Protein AF-A0A1B4FYB0-F1 (afdb_monomer_lite)

Radius of gyration: 52.88 Å; chains: 1; bounding box: 96×33×149 Å

pLDDT: mean 88.87, std 12.76, range [47.12, 98.81]

Secondary structure (DSSP, 8-state):
-EEEEEEEEEEESSTTEEETTEEE-SS-EEEEGGGS-HHHHHHHHT-TTEEEEEEEEEEEHHHHHTSTTTT-HHHHHHHTTTTT----HHHHHHHHHHHHHHHHHHHHHHHHHHHHHHHHHHHHHHHHHHHHHHHHHHHHHHHHHHHHHHHHHHHHHHHHHHHHHHHHHHHHHHHHHHHHTT--

Structure (mmCIF, N/CA/C/O backbone):
data_AF-A0A1B4FYB0-F1
#
_entry.id   AF-A0A1B4FYB0-F1
#
loop_
_atom_site.group_PDB
_atom_site.id
_atom_site.type_symbol
_atom_site.label_atom_id
_atom_site.label_alt_id
_atom_site.label_comp_id
_atom_site.label_asym_id
_atom_site.label_entity_id
_atom_site.label_seq_id
_atom_site.pdbx_PDB_ins_code
_atom_site.Cartn_x
_atom_site.Cartn_y
_atom_site.Cartn_z
_atom_site.occupancy
_atom_site.B_iso_or_equiv
_atom_site.auth_seq_id
_atom_site.auth_comp_id
_atom_site.auth_asym_id
_atom_site.auth_atom_id
_atom_site.pdbx_PDB_model_num
ATOM 1 N N . MET A 1 1 ? 33.824 -7.866 -46.604 1.00 65.12 1 MET A N 1
ATOM 2 C CA . MET A 1 1 ? 33.774 -7.681 -45.136 1.00 65.12 1 MET A CA 1
ATOM 3 C C . MET A 1 1 ? 32.776 -6.564 -44.863 1.00 65.12 1 MET A C 1
ATOM 5 O O . MET A 1 1 ? 32.872 -5.549 -45.538 1.00 65.12 1 MET A O 1
ATOM 9 N N . SER A 1 2 ? 31.799 -6.745 -43.970 1.00 76.62 2 SER A N 1
ATOM 10 C CA . SER A 1 2 ? 30.883 -5.663 -43.572 1.00 76.62 2 SER A CA 1
ATOM 11 C C . SER A 1 2 ? 31.496 -4.858 -42.429 1.00 76.62 2 SER A C 1
ATOM 13 O O . SER A 1 2 ? 31.899 -5.454 -41.428 1.00 76.62 2 SER A O 1
ATOM 15 N N . LYS A 1 3 ? 31.549 -3.533 -42.550 1.00 82.00 3 LYS A N 1
ATOM 16 C CA . LYS A 1 3 ? 32.050 -2.632 -41.503 1.00 82.00 3 LYS A CA 1
ATOM 17 C C . LYS A 1 3 ? 30.904 -1.829 -40.896 1.00 82.00 3 LYS A C 1
ATOM 19 O O . LYS A 1 3 ? 29.819 -1.744 -41.471 1.00 82.00 3 LYS A O 1
ATOM 24 N N . LYS A 1 4 ? 31.124 -1.288 -39.696 1.00 86.44 4 LYS A N 1
ATOM 25 C CA . LYS A 1 4 ? 30.203 -0.324 -39.088 1.00 86.44 4 LYS A CA 1
ATOM 26 C C . LYS A 1 4 ? 30.361 1.007 -39.818 1.00 86.44 4 LYS A C 1
ATOM 28 O O . LYS A 1 4 ? 31.463 1.538 -39.901 1.00 86.44 4 LYS A O 1
ATOM 33 N N . HIS A 1 5 ? 29.260 1.536 -40.325 1.00 87.31 5 HIS A N 1
ATOM 34 C CA . HIS A 1 5 ? 29.196 2.848 -40.950 1.00 87.31 5 HIS A CA 1
ATOM 35 C C . HIS A 1 5 ? 28.278 3.762 -40.142 1.00 87.31 5 HIS A C 1
ATOM 37 O O . HIS A 1 5 ? 27.213 3.313 -39.702 1.00 87.31 5 HIS A O 1
ATOM 43 N N . PRO A 1 6 ? 28.660 5.036 -39.949 1.00 90.44 6 PRO A N 1
ATOM 44 C CA . PRO A 1 6 ? 27.857 5.984 -39.202 1.00 90.44 6 PRO A CA 1
ATOM 45 C C . PRO A 1 6 ? 26.530 6.235 -39.919 1.00 90.44 6 PRO A C 1
ATOM 47 O O . PRO A 1 6 ? 26.447 6.358 -41.146 1.00 90.44 6 PRO A O 1
ATOM 50 N N . ALA A 1 7 ? 25.475 6.319 -39.130 1.00 91.69 7 ALA A N 1
ATOM 51 C CA . ALA A 1 7 ? 24.125 6.594 -39.570 1.00 91.69 7 ALA A CA 1
ATOM 52 C C . ALA A 1 7 ? 23.428 7.467 -38.530 1.00 91.69 7 ALA A C 1
ATOM 54 O O . ALA A 1 7 ? 23.858 7.567 -37.386 1.00 91.69 7 ALA A O 1
ATOM 55 N N . ILE A 1 8 ? 22.320 8.077 -38.923 1.00 92.56 8 ILE A N 1
ATOM 56 C CA . ILE A 1 8 ? 21.443 8.790 -38.000 1.00 92.56 8 ILE A CA 1
ATOM 57 C C . ILE A 1 8 ? 20.072 8.135 -38.001 1.00 92.56 8 ILE A C 1
ATOM 59 O O . ILE A 1 8 ? 19.551 7.736 -39.047 1.00 92.56 8 ILE A O 1
ATOM 63 N N . LYS A 1 9 ? 19.473 8.019 -36.820 1.00 93.00 9 LYS A N 1
ATOM 64 C CA . LYS A 1 9 ? 18.086 7.605 -36.641 1.00 93.00 9 LY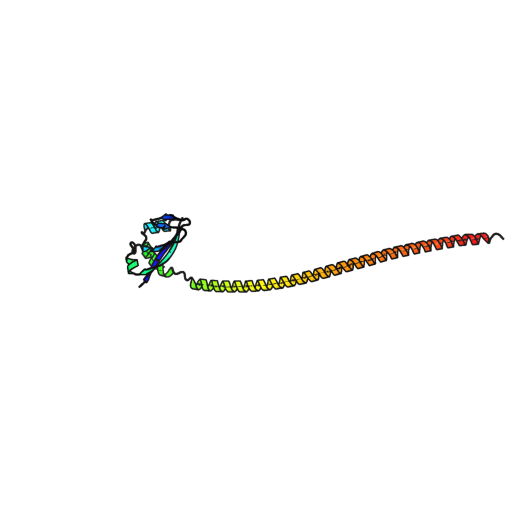S A CA 1
ATOM 65 C C . LYS A 1 9 ? 17.266 8.844 -36.323 1.00 93.00 9 LYS A C 1
ATOM 67 O O . LYS A 1 9 ? 17.494 9.497 -35.310 1.00 93.00 9 LYS A O 1
ATOM 72 N N . VAL A 1 10 ? 16.339 9.176 -37.214 1.00 94.25 10 VAL A N 1
ATOM 73 C CA . VAL A 1 10 ? 15.599 10.440 -37.175 1.00 94.25 10 VAL A CA 1
ATOM 74 C C . VAL A 1 10 ? 14.109 10.167 -37.047 1.00 94.25 10 VAL A C 1
ATOM 76 O O . VAL A 1 10 ? 13.554 9.392 -37.829 1.00 94.25 10 VAL A O 1
ATOM 79 N N . ALA A 1 11 ? 13.457 10.820 -36.089 1.00 94.31 11 ALA A N 1
ATOM 80 C CA . ALA A 1 11 ? 12.008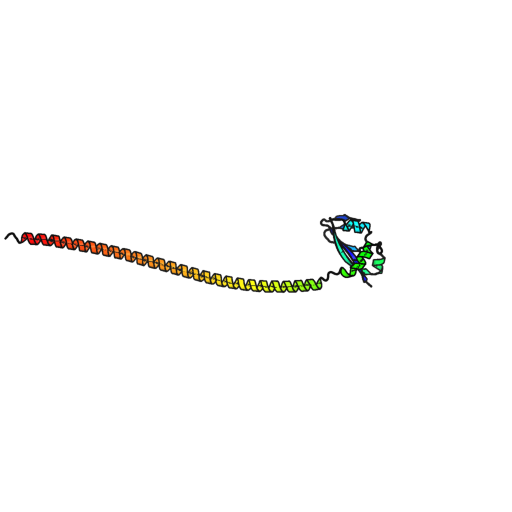 10.785 -35.906 1.00 94.31 11 ALA A CA 1
ATOM 81 C C . ALA A 1 11 ? 11.441 12.200 -35.738 1.00 94.31 11 ALA A C 1
ATOM 83 O O . ALA A 1 11 ? 12.133 13.102 -35.265 1.00 94.31 11 ALA A O 1
ATOM 84 N N . SER A 1 12 ? 10.174 12.389 -36.096 1.00 95.25 12 SER A N 1
ATOM 85 C CA . SER A 1 12 ? 9.423 13.624 -35.865 1.00 95.25 12 SER A CA 1
ATOM 86 C C . SER A 1 12 ? 8.244 13.376 -34.931 1.00 95.25 12 SER A C 1
ATOM 88 O O . SER A 1 12 ? 7.648 12.303 -34.912 1.00 95.25 12 SER A O 1
ATOM 90 N N . ALA A 1 13 ? 7.844 14.406 -34.182 1.00 91.06 13 ALA A N 1
ATOM 91 C CA . ALA A 1 13 ? 6.679 14.319 -33.294 1.00 91.06 13 ALA A CA 1
ATOM 92 C C . ALA A 1 13 ? 5.339 14.182 -34.048 1.00 91.06 13 ALA A C 1
ATOM 94 O O . ALA A 1 13 ? 4.333 13.778 -33.468 1.00 91.06 13 ALA A O 1
ATOM 95 N N . LYS A 1 14 ? 5.304 14.562 -35.331 1.00 90.94 14 LYS A N 1
ATOM 96 C CA . LYS A 1 14 ? 4.122 14.501 -36.200 1.00 90.94 14 LYS A CA 1
ATOM 97 C C . LYS A 1 14 ? 4.445 13.727 -37.468 1.00 90.94 14 LYS A C 1
ATOM 99 O O . LYS A 1 14 ? 5.563 13.820 -37.972 1.00 90.94 14 LYS A O 1
ATOM 104 N N . GLU A 1 15 ? 3.450 13.027 -38.000 1.00 92.56 15 GLU A N 1
ATOM 105 C CA . GLU A 1 15 ? 3.567 12.343 -39.285 1.00 92.56 15 GLU A CA 1
ATOM 106 C C . GLU A 1 15 ? 3.732 13.315 -40.457 1.00 92.56 15 GLU A C 1
ATOM 108 O O . GLU A 1 15 ? 3.170 14.413 -40.469 1.00 92.56 15 GLU A O 1
ATOM 113 N N . GLY A 1 16 ? 4.495 12.887 -41.463 1.00 90.50 16 GLY A N 1
ATOM 114 C CA . GLY A 1 16 ? 4.651 13.613 -42.723 1.00 90.50 16 GLY A CA 1
ATOM 115 C C . GLY A 1 16 ? 5.546 14.857 -42.668 1.00 90.50 16 GLY A C 1
ATOM 116 O O . GLY A 1 16 ? 5.491 15.669 -43.595 1.00 90.50 16 GLY A O 1
ATOM 117 N N . PHE A 1 17 ? 6.368 15.029 -41.628 1.00 92.69 17 PHE A N 1
ATOM 118 C CA . PHE A 1 17 ? 7.283 16.168 -41.512 1.00 92.69 17 PHE A CA 1
ATOM 119 C C . PHE A 1 17 ? 8.374 16.099 -42.587 1.00 92.69 17 PHE A C 1
ATOM 121 O O . PHE A 1 17 ? 9.000 15.058 -42.764 1.00 92.69 17 PHE A O 1
ATOM 128 N N . ARG A 1 18 ? 8.624 17.191 -43.319 1.00 93.31 18 ARG A N 1
ATOM 129 C CA . ARG A 1 18 ? 9.563 17.189 -44.454 1.00 93.31 18 ARG A CA 1
ATOM 130 C C . ARG A 1 18 ? 10.778 18.060 -44.189 1.00 93.31 18 ARG A C 1
ATOM 132 O O . ARG A 1 18 ? 10.632 19.251 -43.928 1.00 93.31 18 ARG A O 1
ATOM 139 N N . ARG A 1 19 ? 11.974 17.494 -44.344 1.00 92.69 19 ARG A N 1
ATOM 140 C CA . ARG A 1 19 ? 13.240 18.230 -44.229 1.00 92.69 19 ARG A CA 1
ATOM 141 C C . ARG A 1 19 ? 14.296 17.622 -45.142 1.00 92.69 19 ARG A C 1
ATOM 143 O O . ARG A 1 19 ? 14.406 16.404 -45.221 1.00 92.69 19 ARG A O 1
ATOM 150 N N . ALA A 1 20 ? 15.040 18.478 -45.845 1.00 89.19 20 ALA A N 1
ATOM 151 C CA . ALA A 1 20 ? 16.133 18.078 -46.736 1.00 89.19 20 ALA A CA 1
ATOM 152 C C . ALA A 1 20 ? 15.765 16.960 -47.742 1.00 89.19 20 ALA A C 1
ATOM 154 O O . ALA A 1 20 ? 16.536 16.039 -47.974 1.00 89.19 20 ALA A O 1
ATOM 155 N N . GLY A 1 21 ? 14.550 17.007 -48.304 1.00 89.38 21 GLY A N 1
ATOM 156 C CA . GLY A 1 21 ? 14.063 15.997 -49.256 1.00 89.38 21 GLY A CA 1
ATOM 157 C C . GLY A 1 21 ? 13.563 14.689 -48.627 1.00 89.38 21 GLY A C 1
ATOM 158 O O . GLY A 1 21 ? 13.016 13.846 -49.336 1.00 89.38 21 GLY A O 1
ATOM 159 N N . HIS A 1 22 ? 13.666 14.530 -47.306 1.00 90.62 22 HIS A N 1
ATOM 160 C CA . HIS A 1 22 ? 13.160 13.372 -46.576 1.00 90.62 22 HIS A CA 1
ATOM 161 C C . HIS A 1 22 ? 11.829 13.672 -45.887 1.00 90.62 22 HIS A C 1
ATOM 163 O O . HIS A 1 22 ? 11.560 14.801 -45.476 1.00 90.62 22 HIS A O 1
ATOM 169 N N . VAL A 1 23 ? 10.995 12.637 -45.768 1.00 93.56 23 VAL A N 1
ATOM 170 C CA . VAL A 1 23 ? 9.765 12.652 -44.971 1.00 93.56 23 VAL A CA 1
ATOM 171 C C . VAL A 1 23 ? 10.009 11.816 -43.719 1.00 93.56 23 VAL A C 1
ATOM 173 O O . VAL A 1 23 ? 10.417 10.657 -43.826 1.00 93.56 23 VAL A O 1
ATOM 176 N N . PHE A 1 24 ? 9.770 12.420 -42.563 1.00 94.56 24 PHE A N 1
ATOM 177 C CA . PHE A 1 24 ? 9.890 11.831 -41.240 1.00 94.56 24 PHE A CA 1
ATOM 178 C C . PHE A 1 24 ? 8.505 11.680 -40.613 1.00 94.56 24 PHE A C 1
ATOM 180 O O . PHE A 1 24 ? 7.583 12.456 -40.890 1.00 94.56 24 PHE A O 1
ATOM 187 N N . GLY A 1 25 ? 8.379 10.643 -39.797 1.00 92.75 25 GLY A N 1
ATOM 188 C CA . GLY A 1 25 ? 7.182 10.336 -39.035 1.00 92.75 25 GLY A CA 1
ATOM 189 C C . GLY A 1 25 ? 7.529 9.975 -37.602 1.00 92.75 25 GLY A C 1
ATOM 190 O O . GLY A 1 25 ? 8.671 10.137 -37.160 1.00 92.75 25 GLY A O 1
ATOM 191 N N . ILE A 1 26 ? 6.538 9.440 -36.896 1.00 92.44 26 ILE A N 1
ATOM 192 C CA . ILE A 1 26 ? 6.702 8.960 -35.521 1.00 92.44 26 ILE A CA 1
ATOM 193 C C . ILE A 1 26 ? 7.633 7.744 -35.513 1.00 92.44 26 ILE A C 1
ATOM 195 O O . ILE A 1 26 ? 8.456 7.584 -34.612 1.00 92.44 26 ILE A O 1
ATOM 199 N N . VAL A 1 27 ? 7.529 6.898 -36.544 1.00 92.06 27 VAL A N 1
ATOM 200 C CA . VAL A 1 27 ? 8.427 5.758 -36.736 1.00 92.06 27 VAL A CA 1
ATOM 201 C C . VAL A 1 27 ? 9.809 6.274 -37.153 1.00 92.06 27 VAL A C 1
ATOM 203 O O . VAL A 1 27 ? 9.933 6.879 -38.223 1.00 92.06 27 VAL A O 1
ATOM 206 N N . PRO A 1 28 ? 10.864 6.027 -36.355 1.00 92.19 28 PRO A N 1
ATOM 207 C CA . PRO A 1 28 ? 12.184 6.543 -36.667 1.00 92.19 28 PRO A CA 1
ATOM 208 C C . PRO A 1 28 ? 12.753 5.895 -37.926 1.00 92.19 28 PRO A C 1
ATOM 210 O O . PRO A 1 28 ? 12.731 4.671 -38.076 1.00 92.19 28 PRO A O 1
ATOM 213 N N . LYS A 1 29 ? 13.339 6.712 -38.795 1.00 93.19 29 LYS A N 1
ATOM 214 C CA . LYS A 1 29 ? 14.007 6.261 -40.012 1.00 93.19 29 LYS A CA 1
ATOM 215 C C . LYS A 1 29 ? 15.516 6.315 -39.830 1.00 93.19 29 LYS A C 1
ATOM 217 O O . LYS A 1 29 ? 16.058 7.357 -39.468 1.00 93.19 29 LYS A O 1
ATOM 222 N N . THR A 1 30 ? 16.187 5.207 -40.119 1.00 94.00 30 THR A N 1
ATOM 223 C CA . THR A 1 30 ? 17.651 5.149 -40.144 1.00 94.00 30 THR A CA 1
ATOM 224 C C . THR A 1 30 ? 18.154 5.560 -41.523 1.00 94.00 30 THR A C 1
ATOM 226 O O . THR A 1 30 ? 17.683 5.040 -42.536 1.00 94.00 30 THR A O 1
ATOM 229 N N . ILE A 1 31 ? 19.094 6.499 -41.568 1.00 93.00 31 ILE A N 1
ATOM 230 C CA . ILE A 1 31 ? 19.705 7.003 -42.798 1.00 93.00 31 ILE A CA 1
ATOM 231 C C . ILE A 1 31 ? 21.222 6.910 -42.646 1.00 93.00 31 ILE A C 1
ATOM 233 O O . ILE A 1 31 ? 21.777 7.414 -41.672 1.00 93.00 31 ILE A O 1
ATOM 237 N N . ALA A 1 32 ? 21.887 6.269 -43.609 1.00 92.88 32 ALA A N 1
ATOM 238 C CA . ALA A 1 32 ? 23.344 6.242 -43.672 1.00 92.88 32 ALA A CA 1
ATOM 239 C C . ALA A 1 32 ? 23.877 7.672 -43.799 1.00 92.88 32 ALA A C 1
ATOM 241 O O . ALA A 1 32 ? 23.413 8.430 -44.652 1.00 92.88 32 ALA A O 1
ATOM 242 N N . LEU A 1 33 ? 24.864 8.043 -42.989 1.00 91.56 33 LEU A N 1
ATOM 243 C CA . LEU A 1 33 ? 25.349 9.420 -42.963 1.00 91.56 33 LEU A CA 1
ATOM 244 C C . LEU A 1 33 ? 25.989 9.826 -44.302 1.00 91.56 33 LEU A C 1
ATOM 246 O O . LEU A 1 33 ? 25.795 10.943 -44.776 1.00 91.56 33 LEU A O 1
ATOM 250 N N . ALA A 1 34 ? 26.648 8.868 -44.959 1.00 91.56 34 ALA A N 1
ATOM 251 C CA . ALA A 1 34 ? 27.211 8.995 -46.304 1.00 91.56 34 ALA A CA 1
ATOM 252 C C . ALA A 1 34 ? 26.164 9.116 -47.429 1.00 91.56 34 ALA A C 1
ATOM 254 O O . ALA A 1 34 ? 26.506 9.502 -48.546 1.00 91.56 34 ALA A O 1
ATOM 255 N N . ALA A 1 35 ? 24.889 8.819 -47.155 1.00 91.69 35 ALA A N 1
ATOM 256 C CA . ALA A 1 35 ? 23.797 9.065 -48.096 1.00 91.69 35 ALA A CA 1
ATOM 257 C C . ALA A 1 35 ? 23.287 10.517 -48.046 1.00 91.69 35 ALA A C 1
ATOM 259 O O . ALA A 1 35 ? 22.518 10.920 -48.917 1.00 91.69 35 ALA A O 1
ATOM 260 N N . LEU A 1 36 ? 23.683 11.298 -47.034 1.00 92.31 36 LEU A N 1
ATOM 261 C CA . LEU A 1 36 ? 23.227 12.670 -46.831 1.00 92.31 36 LEU A CA 1
ATOM 262 C C . LEU A 1 36 ? 24.279 13.674 -47.296 1.00 92.31 36 LEU A C 1
ATOM 264 O O . LEU A 1 36 ? 25.443 13.604 -46.903 1.00 92.31 36 LEU A O 1
ATOM 268 N N . HIS A 1 37 ? 23.840 14.653 -48.086 1.00 92.81 37 HIS A N 1
ATOM 269 C CA . HIS A 1 37 ? 24.643 15.836 -48.391 1.00 92.81 37 HIS A CA 1
ATOM 270 C C . HIS A 1 37 ? 24.973 16.593 -47.087 1.00 92.81 37 HIS A C 1
ATOM 272 O O . HIS A 1 37 ? 24.110 16.635 -46.203 1.00 92.81 37 HIS A O 1
ATOM 278 N N . PRO A 1 38 ? 26.146 17.242 -46.953 1.00 91.06 38 PRO A N 1
ATOM 279 C CA . PRO A 1 38 ? 26.496 18.021 -45.759 1.00 91.06 38 PRO A CA 1
ATOM 280 C C . PRO A 1 38 ? 25.404 19.016 -45.334 1.00 91.06 38 PRO A C 1
ATOM 282 O O . PRO A 1 38 ? 24.992 19.036 -44.175 1.00 91.06 38 PRO A O 1
ATOM 285 N N . ASP A 1 39 ? 24.843 19.760 -46.292 1.00 91.75 39 ASP A N 1
ATOM 286 C CA . ASP A 1 39 ? 23.741 20.700 -46.034 1.00 91.75 39 ASP A CA 1
ATOM 287 C C . ASP A 1 39 ? 22.458 20.003 -45.560 1.00 91.75 39 ASP A C 1
ATOM 289 O O . ASP A 1 39 ? 21.733 20.530 -44.717 1.00 91.75 39 ASP A O 1
ATOM 293 N N . ALA A 1 40 ? 22.169 18.807 -46.084 1.00 92.44 40 ALA A N 1
ATOM 294 C CA . ALA A 1 40 ? 21.009 18.020 -45.679 1.00 92.44 40 ALA A CA 1
ATOM 295 C C . ALA A 1 40 ? 21.170 17.512 -44.243 1.00 92.44 40 ALA A C 1
ATOM 297 O O . ALA A 1 40 ? 20.241 17.625 -43.442 1.00 92.44 40 ALA A O 1
ATOM 298 N N . HIS A 1 41 ? 22.361 17.014 -43.907 1.00 92.62 41 HIS A N 1
ATOM 299 C CA . HIS A 1 41 ? 22.710 16.602 -42.555 1.00 92.62 41 HIS A CA 1
ATOM 300 C C . HIS A 1 41 ? 22.591 17.773 -41.569 1.00 92.62 41 HIS A C 1
ATOM 302 O O . HIS A 1 41 ? 21.861 17.671 -40.583 1.00 92.62 41 HIS A O 1
ATOM 308 N N . ALA A 1 42 ? 23.199 18.922 -41.880 1.00 93.12 42 ALA A N 1
ATOM 309 C CA . ALA A 1 42 ? 23.103 20.124 -41.054 1.00 93.12 42 ALA A CA 1
ATOM 310 C C . ALA A 1 42 ? 21.649 20.599 -40.885 1.00 93.12 42 ALA A C 1
ATOM 312 O O . ALA A 1 42 ? 21.227 20.945 -39.781 1.00 93.12 42 ALA A O 1
ATOM 313 N N . ALA A 1 43 ? 20.852 20.569 -41.957 1.00 93.62 43 ALA A N 1
ATOM 314 C CA . ALA A 1 43 ? 19.451 20.969 -41.916 1.00 93.62 43 ALA A CA 1
ATOM 315 C C . ALA A 1 43 ? 18.573 20.032 -41.075 1.00 93.62 43 ALA A C 1
ATOM 317 O O . ALA A 1 43 ? 17.565 20.505 -40.549 1.00 93.62 43 ALA A O 1
ATOM 318 N N . ILE A 1 44 ? 18.917 18.743 -40.983 1.00 93.94 44 ILE A N 1
ATOM 319 C CA . ILE A 1 44 ? 18.222 17.745 -40.159 1.00 93.94 44 ILE A CA 1
ATOM 320 C C . ILE A 1 44 ? 18.627 17.892 -38.688 1.00 93.94 44 ILE A C 1
ATOM 322 O O . ILE A 1 44 ? 17.753 17.981 -37.833 1.00 93.94 44 ILE A O 1
ATOM 326 N N . VAL A 1 45 ? 19.928 17.979 -38.396 1.00 92.81 45 VAL A N 1
ATOM 327 C CA . VAL A 1 45 ? 20.452 18.074 -37.021 1.00 92.81 45 VAL A CA 1
ATOM 328 C C . VAL A 1 45 ? 20.072 19.395 -36.348 1.00 92.81 45 VAL A C 1
ATOM 330 O O . VAL A 1 45 ? 19.775 19.421 -35.157 1.00 92.81 45 VAL A O 1
ATOM 333 N N . ALA A 1 46 ? 20.035 20.500 -37.096 1.00 93.88 46 ALA A N 1
ATOM 334 C CA . ALA A 1 46 ? 19.655 21.804 -36.552 1.00 93.88 46 ALA A CA 1
ATOM 335 C C . ALA A 1 46 ? 18.135 21.973 -36.337 1.00 93.88 46 ALA A C 1
ATOM 337 O O . ALA A 1 46 ? 17.712 22.959 -35.724 1.00 93.88 46 ALA A O 1
ATOM 338 N N . ASP A 1 47 ? 17.297 21.070 -36.861 1.00 93.44 47 ASP A N 1
ATOM 339 C CA . ASP A 1 47 ? 15.842 21.198 -36.769 1.00 93.44 47 ASP A CA 1
ATOM 340 C C . ASP A 1 47 ? 15.317 20.675 -35.428 1.00 93.44 47 ASP A C 1
ATOM 342 O O . ASP A 1 47 ? 15.279 19.476 -35.169 1.00 93.44 47 ASP A O 1
ATOM 346 N N . LYS A 1 48 ? 14.829 21.592 -34.587 1.00 93.38 48 LYS A N 1
ATOM 347 C CA . LYS A 1 48 ? 14.271 21.281 -33.259 1.00 93.38 48 LYS A CA 1
ATOM 348 C C . LYS A 1 48 ? 12.998 20.429 -33.302 1.00 93.38 48 LYS A C 1
ATOM 350 O O . LYS A 1 48 ? 12.554 19.953 -32.262 1.00 93.38 48 LYS A O 1
ATOM 355 N N . SER A 1 49 ? 12.382 20.277 -34.472 1.00 92.38 49 SER A N 1
ATOM 356 C CA . SER A 1 49 ? 11.187 19.447 -34.663 1.00 92.38 49 SER A CA 1
ATOM 357 C C . SER A 1 49 ? 11.528 17.964 -34.845 1.00 92.38 49 SER A C 1
ATOM 359 O O . SER A 1 49 ? 10.617 17.130 -34.874 1.00 92.38 49 SER A O 1
ATOM 361 N N . LEU A 1 50 ? 12.817 17.644 -34.999 1.00 93.62 50 LEU A N 1
ATOM 362 C CA . LEU A 1 50 ? 13.338 16.299 -35.189 1.00 93.62 50 LEU A CA 1
ATOM 363 C C . LEU A 1 50 ? 14.115 15.845 -33.954 1.00 93.62 50 LEU A C 1
ATOM 365 O O . LEU A 1 50 ? 14.856 16.607 -33.340 1.00 93.62 50 LEU A O 1
ATOM 369 N N . VAL A 1 51 ? 13.962 14.568 -33.620 1.00 93.44 51 VAL A N 1
ATOM 370 C CA . VAL A 1 51 ? 14.848 13.865 -32.693 1.00 93.44 51 VAL A CA 1
ATOM 371 C C . VAL A 1 51 ? 15.829 13.073 -33.542 1.00 93.44 51 VAL A C 1
ATOM 373 O O . VAL A 1 51 ? 15.418 12.190 -34.298 1.00 93.44 51 VAL A O 1
ATOM 376 N N . VAL A 1 52 ? 17.109 13.414 -33.432 1.00 92.19 52 VAL A N 1
ATOM 377 C CA . VAL A 1 52 ? 18.206 12.778 -34.164 1.00 92.19 52 VAL A CA 1
ATOM 378 C C . VAL A 1 52 ? 19.084 12.043 -33.162 1.00 92.19 52 VAL A C 1
ATOM 380 O O . VAL A 1 52 ? 19.516 12.627 -32.172 1.00 92.19 52 VAL A O 1
ATOM 383 N N . VAL A 1 53 ? 19.317 10.758 -33.412 1.00 90.38 53 VAL A N 1
ATOM 384 C CA . VAL A 1 53 ? 20.206 9.915 -32.609 1.00 90.38 53 VAL A CA 1
ATOM 385 C C . VAL A 1 53 ? 21.273 9.340 -33.525 1.00 90.38 53 VAL A C 1
ATOM 387 O O . VAL A 1 53 ? 20.944 8.683 -34.517 1.00 90.38 53 VAL A O 1
ATOM 390 N N . ASP A 1 54 ? 22.536 9.568 -33.185 1.00 88.88 54 ASP A N 1
ATOM 391 C CA . ASP A 1 54 ? 23.661 8.962 -33.890 1.00 88.88 54 ASP A CA 1
ATOM 392 C C . ASP A 1 54 ? 23.654 7.446 -33.665 1.00 88.88 54 ASP A C 1
ATOM 394 O O . ASP A 1 54 ? 23.402 6.945 -32.568 1.00 88.88 54 ASP A O 1
ATOM 398 N N . THR A 1 55 ? 23.871 6.687 -34.730 1.00 88.38 55 THR A N 1
ATOM 399 C CA . THR A 1 55 ? 23.827 5.226 -34.725 1.00 88.38 55 THR A CA 1
ATOM 400 C C . THR A 1 55 ? 24.816 4.664 -35.747 1.00 88.38 55 THR A C 1
ATOM 402 O O . THR A 1 55 ? 25.515 5.404 -36.439 1.00 88.38 55 THR A O 1
ATOM 405 N N . ALA A 1 56 ? 24.902 3.343 -35.848 1.00 88.56 56 ALA A N 1
ATOM 406 C CA . ALA A 1 56 ? 25.738 2.664 -36.823 1.00 88.56 56 ALA A CA 1
ATOM 407 C C . ALA A 1 56 ? 24.932 1.584 -37.546 1.00 88.56 56 ALA A C 1
ATOM 409 O O . ALA A 1 56 ? 24.089 0.908 -36.955 1.00 88.56 56 ALA A O 1
ATOM 410 N N . ILE A 1 57 ? 25.204 1.417 -38.835 1.00 88.19 57 ILE A N 1
ATOM 411 C CA . ILE A 1 57 ? 24.668 0.336 -39.664 1.00 88.19 57 ILE A CA 1
ATOM 412 C C . ILE A 1 57 ? 25.815 -0.483 -40.241 1.00 88.19 57 ILE A C 1
ATOM 414 O O . ILE A 1 57 ? 26.925 0.016 -40.409 1.00 88.19 57 ILE A O 1
ATOM 418 N N . HIS A 1 58 ? 25.548 -1.741 -40.566 1.00 88.06 58 HIS A N 1
ATOM 419 C CA . HIS A 1 58 ? 26.517 -2.578 -41.257 1.00 88.06 58 HIS A CA 1
ATOM 420 C C . HIS A 1 58 ? 26.346 -2.409 -42.765 1.00 88.06 58 HIS A C 1
ATOM 422 O O . HIS A 1 58 ? 25.295 -2.753 -43.299 1.00 88.06 58 HIS A O 1
ATOM 428 N N . LEU A 1 59 ? 27.372 -1.885 -43.434 1.00 85.88 59 LEU A N 1
ATOM 429 C CA . LEU A 1 59 ? 27.461 -1.861 -44.896 1.00 85.88 59 LEU A CA 1
ATOM 430 C C . LEU A 1 59 ? 28.717 -2.614 -45.328 1.00 85.88 59 LEU A C 1
ATOM 432 O O . LEU A 1 59 ? 29.708 -2.677 -44.592 1.00 85.88 59 LEU A O 1
ATOM 436 N N . SER A 1 60 ? 28.674 -3.227 -46.506 1.00 88.31 60 SER A N 1
ATOM 437 C CA . SER A 1 60 ? 29.891 -3.704 -47.161 1.00 88.31 60 SER A CA 1
ATOM 438 C C . SER A 1 60 ? 30.732 -2.527 -47.665 1.00 88.31 60 SER A C 1
ATOM 440 O O . SER A 1 60 ? 30.211 -1.443 -47.921 1.00 88.31 60 SER A O 1
ATOM 442 N N . ASP A 1 61 ? 32.038 -2.749 -47.834 1.00 82.38 61 ASP A N 1
ATOM 443 C CA . ASP A 1 61 ? 32.949 -1.726 -48.371 1.00 82.38 61 ASP A CA 1
ATOM 444 C C . ASP A 1 61 ? 32.489 -1.211 -49.755 1.00 82.38 61 ASP A C 1
ATOM 446 O O . ASP A 1 61 ? 32.615 -0.024 -50.048 1.00 82.38 61 ASP A O 1
ATOM 450 N N . GLU A 1 62 ? 31.901 -2.084 -50.579 1.00 85.00 62 GLU A N 1
ATOM 451 C CA . GLU A 1 62 ? 31.358 -1.739 -51.900 1.00 85.00 62 GLU A CA 1
ATOM 452 C C . GLU A 1 62 ? 30.104 -0.858 -51.795 1.00 85.00 62 GLU A C 1
ATOM 454 O O . GLU A 1 62 ? 29.991 0.149 -52.491 1.00 85.00 62 GLU A O 1
ATOM 459 N N . GLU A 1 63 ? 29.180 -1.190 -50.888 1.00 85.94 63 GLU A N 1
ATOM 460 C CA . GLU A 1 63 ? 27.966 -0.398 -50.650 1.00 85.94 63 GLU A CA 1
ATOM 461 C C . GLU A 1 63 ? 28.282 0.962 -50.027 1.00 85.94 63 GLU A C 1
ATOM 463 O O . GLU A 1 63 ? 27.642 1.954 -50.364 1.00 85.94 63 GLU A O 1
ATOM 468 N N . ALA A 1 64 ? 29.275 1.025 -49.139 1.00 83.31 64 ALA A N 1
ATOM 469 C CA . ALA A 1 64 ? 29.704 2.270 -48.523 1.00 83.31 64 ALA A CA 1
ATOM 470 C C . ALA A 1 64 ? 30.381 3.209 -49.529 1.00 83.31 64 ALA A C 1
ATOM 472 O O . ALA A 1 64 ? 30.076 4.400 -49.542 1.00 83.31 64 ALA A O 1
ATOM 473 N N . ALA A 1 65 ? 31.247 2.676 -50.396 1.00 84.69 65 ALA A N 1
ATOM 474 C CA . ALA A 1 65 ? 31.897 3.446 -51.458 1.00 84.69 65 ALA A CA 1
ATOM 475 C C . ALA A 1 65 ? 30.908 3.906 -52.544 1.00 84.69 65 ALA A C 1
ATOM 477 O O . ALA A 1 65 ? 31.111 4.942 -53.174 1.00 84.69 65 ALA A O 1
ATOM 478 N N . ALA A 1 66 ? 29.811 3.168 -52.747 1.00 89.88 66 ALA A N 1
ATOM 479 C CA . ALA A 1 66 ? 28.745 3.549 -53.670 1.00 89.88 66 ALA A CA 1
ATOM 480 C C . ALA A 1 66 ? 27.884 4.726 -53.168 1.00 89.88 66 ALA A C 1
ATOM 482 O O . ALA A 1 66 ? 27.083 5.266 -53.937 1.00 89.88 66 ALA A O 1
ATOM 483 N N . LEU A 1 67 ? 28.015 5.134 -51.898 1.00 88.94 67 LEU A N 1
ATOM 484 C CA . LEU A 1 67 ? 27.242 6.248 -51.360 1.00 88.94 67 LEU A CA 1
ATOM 485 C C . LEU A 1 67 ? 27.791 7.606 -51.837 1.00 88.94 67 LEU A C 1
ATOM 487 O O . LEU A 1 67 ? 29.009 7.803 -51.881 1.00 88.94 67 LEU A O 1
ATOM 491 N N . PRO A 1 68 ? 26.912 8.583 -52.147 1.00 88.44 68 PRO A N 1
ATOM 492 C CA . PRO A 1 68 ? 27.309 9.805 -52.854 1.00 88.44 68 PRO A CA 1
ATOM 493 C C . PRO A 1 68 ? 28.268 10.718 -52.083 1.00 88.44 68 PRO A C 1
ATOM 495 O O . PRO A 1 68 ? 28.977 11.513 -52.693 1.00 88.44 68 PRO A O 1
ATOM 498 N N . HIS A 1 69 ? 28.266 10.641 -50.751 1.00 89.81 69 HIS A N 1
ATOM 499 C CA . HIS A 1 69 ? 28.996 11.559 -49.877 1.00 89.81 69 HIS A CA 1
ATOM 500 C C . HIS A 1 69 ? 29.877 10.820 -48.866 1.00 89.81 69 HIS A C 1
ATOM 502 O O . HIS A 1 69 ? 30.055 11.292 -47.747 1.00 89.81 69 HIS A O 1
ATOM 508 N N . HIS A 1 70 ? 30.418 9.656 -49.235 1.00 86.31 70 HIS A N 1
ATOM 509 C CA . HIS A 1 70 ? 31.252 8.848 -48.338 1.00 86.31 70 HIS A CA 1
ATOM 510 C C . HIS A 1 70 ? 32.516 9.572 -47.840 1.00 86.31 70 HIS A C 1
ATOM 512 O O . HIS A 1 70 ? 32.932 9.327 -46.711 1.00 86.31 70 HIS A O 1
ATOM 518 N N . ASP A 1 71 ? 33.048 10.515 -48.623 1.00 87.56 71 ASP A N 1
ATOM 519 C CA . ASP A 1 71 ? 34.228 11.323 -48.279 1.00 87.56 71 ASP A CA 1
ATOM 520 C C . ASP A 1 71 ? 33.899 12.668 -47.603 1.00 87.56 71 ASP A C 1
ATOM 522 O O . ASP A 1 71 ? 34.772 13.517 -47.441 1.00 87.56 71 ASP A O 1
ATOM 526 N N . ALA A 1 72 ? 32.640 12.923 -47.240 1.00 89.19 72 ALA A N 1
ATOM 527 C CA . ALA A 1 72 ? 32.272 14.199 -46.636 1.00 89.19 72 ALA A CA 1
ATOM 528 C C . ALA A 1 72 ? 32.768 14.330 -45.182 1.00 89.19 72 ALA A C 1
ATOM 530 O O . ALA A 1 72 ? 32.772 13.360 -44.422 1.00 89.19 72 ALA A O 1
ATOM 531 N N . ASP A 1 73 ? 33.105 15.554 -44.761 1.00 87.88 73 ASP A N 1
ATOM 532 C CA . ASP A 1 73 ? 33.688 15.840 -43.438 1.00 87.88 73 ASP A CA 1
ATOM 533 C C . ASP A 1 73 ? 32.851 15.296 -42.269 1.00 87.88 73 ASP A C 1
ATOM 535 O O . ASP A 1 73 ? 33.393 14.752 -41.304 1.00 87.88 73 ASP A O 1
ATOM 539 N N . HIS A 1 74 ? 31.518 15.393 -42.357 1.00 84.44 74 HIS A N 1
ATOM 540 C CA . HIS A 1 74 ? 30.611 14.887 -41.320 1.00 84.44 74 HIS A CA 1
ATOM 541 C C . HIS A 1 74 ? 30.628 13.357 -41.225 1.00 84.44 74 HIS A C 1
ATOM 543 O O . HIS A 1 74 ? 30.451 12.812 -40.138 1.00 84.44 74 HIS A O 1
ATOM 549 N N . VAL A 1 75 ? 30.891 12.664 -42.335 1.00 87.62 75 VAL A N 1
ATOM 550 C CA . VAL A 1 75 ? 31.028 11.203 -42.379 1.00 87.62 75 VAL A CA 1
ATOM 551 C C . VAL A 1 75 ? 32.365 10.776 -41.797 1.00 87.62 75 VAL A C 1
ATOM 553 O O . VAL A 1 75 ? 32.389 9.877 -40.962 1.00 87.62 75 VAL A O 1
ATOM 556 N N . ILE A 1 76 ? 33.458 11.443 -42.173 1.00 87.38 76 ILE A N 1
ATOM 557 C CA . ILE A 1 76 ? 34.806 11.148 -41.664 1.00 87.38 76 ILE A CA 1
ATOM 558 C C . ILE A 1 76 ? 34.859 11.352 -40.143 1.00 87.38 76 ILE A C 1
ATOM 560 O O . ILE A 1 76 ? 35.340 10.482 -39.413 1.00 87.38 76 ILE A O 1
ATOM 564 N N . ALA A 1 77 ? 34.303 12.464 -39.651 1.00 85.31 77 ALA A N 1
ATOM 565 C CA . ALA A 1 77 ? 34.239 12.761 -38.221 1.00 85.31 77 ALA A CA 1
ATOM 566 C C . ALA A 1 77 ? 33.406 11.729 -37.439 1.00 85.31 77 ALA A C 1
ATOM 568 O O . ALA A 1 77 ? 33.784 11.329 -36.337 1.00 85.31 77 ALA A O 1
ATOM 569 N N . ALA A 1 78 ? 32.286 11.271 -38.003 1.00 83.06 78 ALA A N 1
ATOM 570 C CA . ALA A 1 78 ? 31.444 10.262 -37.367 1.00 83.06 78 ALA A CA 1
ATOM 571 C C . ALA A 1 78 ? 32.051 8.852 -37.443 1.00 83.06 78 ALA A C 1
ATOM 573 O O . ALA A 1 78 ? 31.892 8.068 -36.511 1.00 83.06 78 ALA A O 1
ATOM 574 N N . LEU A 1 79 ? 32.784 8.529 -38.513 1.00 84.44 79 LEU A N 1
ATOM 575 C CA . LEU A 1 79 ? 33.445 7.235 -38.688 1.00 84.44 79 LEU A CA 1
ATOM 576 C C . LEU A 1 79 ? 34.521 7.005 -37.619 1.00 84.44 79 LEU A C 1
ATOM 578 O O . LEU A 1 79 ? 34.635 5.895 -37.109 1.00 84.44 79 LEU A O 1
ATOM 582 N N . ALA A 1 80 ? 35.236 8.058 -37.208 1.00 82.31 80 ALA A N 1
ATOM 583 C CA . ALA A 1 80 ? 36.201 7.997 -36.106 1.00 82.31 80 ALA A CA 1
ATOM 584 C C . ALA A 1 80 ? 35.569 7.585 -34.758 1.00 82.31 80 ALA A C 1
ATOM 586 O O . ALA A 1 80 ? 36.265 7.073 -33.886 1.00 82.31 80 ALA A O 1
ATOM 587 N N . ASN A 1 81 ? 34.254 7.777 -34.606 1.00 77.12 81 ASN A N 1
ATOM 588 C CA . ASN A 1 81 ? 33.481 7.432 -33.411 1.00 77.12 81 ASN A CA 1
ATOM 589 C C . ASN A 1 81 ? 32.518 6.247 -33.644 1.00 77.12 81 ASN A C 1
ATOM 591 O O . ASN A 1 81 ? 31.773 5.866 -32.746 1.00 77.12 81 ASN A O 1
ATOM 595 N N . ALA A 1 82 ? 32.509 5.637 -34.835 1.00 72.38 82 ALA A N 1
ATOM 596 C CA . ALA A 1 82 ? 31.565 4.570 -35.189 1.00 72.38 82 ALA A CA 1
ATOM 597 C C . ALA A 1 82 ? 31.720 3.313 -34.316 1.00 72.38 82 ALA A C 1
ATOM 599 O O . ALA A 1 82 ? 30.749 2.587 -34.089 1.00 72.38 82 ALA A O 1
ATOM 600 N N . ASP A 1 83 ? 32.921 3.075 -33.790 1.00 68.25 83 ASP A N 1
ATOM 601 C CA . ASP A 1 83 ? 33.196 1.936 -32.917 1.00 68.25 83 ASP A CA 1
ATOM 602 C C . ASP A 1 83 ? 32.703 2.139 -31.480 1.00 68.25 83 ASP A C 1
ATOM 604 O O . ASP A 1 83 ? 32.381 1.152 -30.823 1.00 68.25 83 ASP A O 1
ATOM 608 N N . THR A 1 84 ? 32.556 3.386 -31.014 1.00 66.31 84 THR A N 1
ATOM 609 C CA . THR A 1 84 ? 32.032 3.717 -29.674 1.00 66.31 84 THR A CA 1
ATOM 610 C C . THR A 1 84 ? 30.508 3.871 -29.643 1.00 66.31 84 THR A C 1
ATOM 612 O O . THR A 1 84 ? 29.917 3.977 -28.573 1.00 66.31 84 THR A O 1
ATOM 615 N N . LEU A 1 85 ? 29.852 3.837 -30.808 1.00 64.81 85 LEU A N 1
ATOM 616 C CA . LEU A 1 85 ? 28.397 3.949 -30.974 1.00 64.81 85 LEU A CA 1
ATOM 617 C C . LEU A 1 85 ? 27.620 2.654 -30.655 1.00 64.81 85 LEU A C 1
ATOM 619 O O . LEU A 1 85 ? 26.400 2.604 -30.829 1.00 64.81 85 LEU A O 1
ATOM 623 N N . THR A 1 86 ? 28.286 1.599 -30.173 1.00 56.91 86 THR A N 1
ATOM 624 C CA . THR A 1 86 ? 27.594 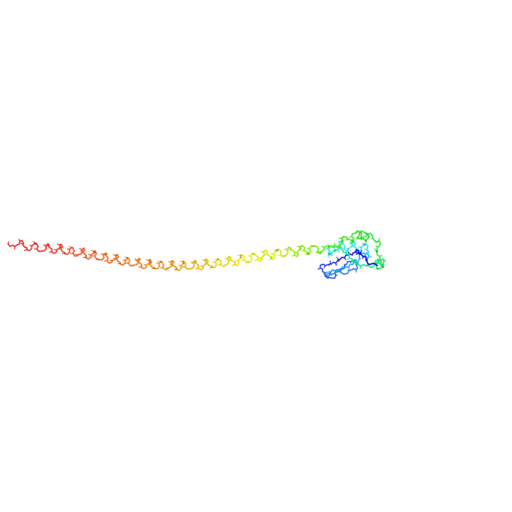0.465 -29.548 1.00 56.91 86 THR A CA 1
ATOM 625 C C . THR A 1 86 ? 27.238 0.821 -28.116 1.00 56.91 86 THR A C 1
ATOM 627 O O . THR A 1 86 ? 28.092 0.823 -27.239 1.00 56.91 86 THR A O 1
ATOM 630 N N . LEU A 1 87 ? 25.957 1.106 -27.877 1.00 56.25 87 LEU A N 1
ATOM 631 C CA . LEU A 1 87 ? 25.387 0.985 -26.540 1.00 56.25 87 LEU A CA 1
ATOM 632 C C . LEU A 1 87 ? 25.662 -0.447 -26.054 1.00 56.25 87 LEU A C 1
ATOM 634 O O . LEU A 1 87 ? 25.114 -1.394 -26.624 1.00 56.25 87 LEU A O 1
ATOM 638 N N . ASP A 1 88 ? 26.493 -0.611 -25.026 1.00 55.16 88 ASP A N 1
ATOM 639 C CA . ASP A 1 88 ? 26.702 -1.883 -24.320 1.00 55.16 88 ASP A CA 1
ATOM 640 C C . ASP A 1 88 ? 25.462 -2.212 -23.470 1.00 55.16 88 ASP A C 1
ATOM 642 O O . ASP A 1 88 ? 25.482 -2.256 -22.242 1.00 55.16 88 ASP A O 1
ATOM 646 N N . VAL A 1 89 ? 24.328 -2.413 -24.146 1.00 60.25 89 VAL A N 1
ATOM 647 C CA . VAL A 1 89 ? 23.020 -2.673 -23.531 1.00 60.25 89 VAL A CA 1
ATOM 648 C C . VAL A 1 89 ? 23.044 -3.969 -22.709 1.00 60.25 89 VAL A C 1
ATOM 650 O O . VAL A 1 89 ? 22.330 -4.078 -21.721 1.00 60.25 89 VAL A O 1
ATOM 653 N N . SER A 1 90 ? 23.897 -4.941 -23.050 1.00 65.81 90 SER A N 1
ATOM 654 C CA . SER A 1 90 ? 23.892 -6.256 -22.399 1.00 65.81 90 SER A CA 1
ATOM 655 C C . SER A 1 90 ? 24.346 -6.239 -20.938 1.00 65.81 90 SER A C 1
ATOM 657 O O . SER A 1 90 ? 23.787 -6.973 -20.125 1.00 65.81 90 SER A O 1
ATOM 659 N N . GLU A 1 91 ? 25.350 -5.433 -20.582 1.00 72.00 91 GLU A N 1
ATOM 660 C CA . GLU A 1 91 ? 25.802 -5.351 -19.185 1.00 72.00 91 GLU A CA 1
ATOM 661 C C . GLU A 1 91 ? 24.825 -4.553 -18.321 1.00 72.00 91 GLU A C 1
ATOM 663 O O . GLU A 1 91 ? 24.570 -4.911 -17.168 1.00 72.00 91 GLU A O 1
ATOM 668 N N . ASP A 1 92 ? 24.251 -3.489 -18.877 1.00 77.31 92 ASP A N 1
ATOM 669 C CA . ASP A 1 92 ? 23.266 -2.672 -18.177 1.00 77.31 92 ASP A CA 1
ATOM 670 C C . ASP A 1 92 ? 21.938 -3.409 -17.992 1.00 77.31 92 ASP A C 1
ATOM 672 O O . ASP A 1 92 ? 21.326 -3.304 -16.927 1.00 77.31 92 ASP A O 1
ATOM 676 N N . ASP A 1 93 ? 21.523 -4.225 -18.961 1.00 80.69 93 ASP A N 1
ATOM 677 C CA . ASP A 1 93 ? 20.346 -5.083 -18.826 1.00 80.69 93 ASP A CA 1
ATOM 678 C C . ASP A 1 93 ? 20.554 -6.169 -17.764 1.00 80.69 93 ASP A C 1
ATOM 680 O O . ASP A 1 93 ? 19.650 -6.420 -16.965 1.00 80.69 93 ASP A O 1
ATOM 684 N N . ALA A 1 94 ? 21.751 -6.760 -17.672 1.00 81.75 94 ALA A N 1
ATOM 685 C CA . ALA A 1 94 ? 22.074 -7.718 -16.613 1.00 81.75 94 ALA A CA 1
ATOM 686 C C . ALA A 1 94 ? 22.025 -7.069 -15.217 1.00 81.75 94 ALA A C 1
ATOM 688 O O . ALA A 1 94 ? 21.453 -7.638 -14.284 1.00 81.75 94 ALA A O 1
ATOM 689 N N . LYS A 1 95 ? 22.559 -5.848 -15.071 1.00 84.69 95 LYS A N 1
ATOM 690 C CA . LYS A 1 95 ? 22.479 -5.080 -13.815 1.00 84.69 95 LYS A CA 1
ATOM 691 C C . LYS A 1 95 ? 21.037 -4.724 -13.458 1.00 84.69 95 LYS A C 1
ATOM 693 O O . LYS A 1 95 ? 20.656 -4.838 -12.296 1.00 84.69 95 LYS A O 1
ATOM 698 N N . ARG A 1 96 ? 20.224 -4.323 -14.441 1.00 89.25 96 ARG A N 1
ATOM 699 C CA . ARG A 1 96 ? 18.795 -4.037 -14.235 1.00 89.25 96 ARG A CA 1
ATOM 700 C C . ARG A 1 96 ? 18.023 -5.282 -13.820 1.00 89.25 96 ARG A C 1
ATOM 702 O O . ARG A 1 96 ? 17.203 -5.187 -12.917 1.00 89.25 96 ARG A O 1
ATOM 709 N N . ALA A 1 97 ? 18.297 -6.431 -14.434 1.00 91.00 97 ALA A N 1
ATOM 710 C CA . ALA A 1 97 ? 17.653 -7.691 -14.078 1.00 91.00 97 ALA A CA 1
ATOM 711 C C . ALA A 1 97 ? 17.962 -8.102 -12.630 1.00 91.00 97 ALA A C 1
ATOM 713 O O . ALA A 1 97 ? 17.051 -8.477 -11.898 1.00 91.00 97 ALA A O 1
ATOM 714 N N . LEU A 1 98 ? 19.220 -7.968 -12.195 1.00 92.06 98 LEU A N 1
ATOM 715 C CA . LEU A 1 98 ? 19.604 -8.224 -10.802 1.00 92.06 98 LEU A 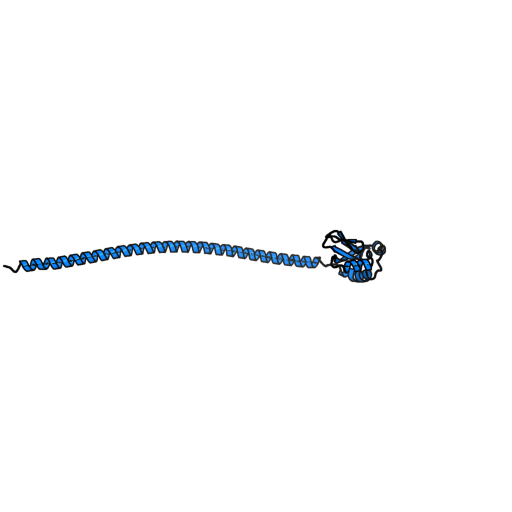CA 1
ATOM 716 C C . LEU A 1 98 ? 18.926 -7.248 -9.834 1.00 92.06 98 LEU A C 1
ATOM 718 O O . LEU A 1 98 ? 18.335 -7.678 -8.851 1.00 92.06 98 LEU A O 1
ATOM 722 N N . ALA A 1 99 ? 18.933 -5.949 -10.148 1.00 94.12 99 ALA A N 1
ATOM 723 C CA . ALA A 1 99 ? 18.271 -4.946 -9.317 1.00 94.12 99 ALA A CA 1
ATOM 724 C C . ALA A 1 99 ? 16.754 -5.182 -9.210 1.00 94.12 99 ALA A C 1
ATOM 726 O O . ALA A 1 99 ? 16.174 -4.982 -8.146 1.00 94.12 99 ALA A O 1
ATOM 727 N N . LEU A 1 100 ? 16.105 -5.623 -10.293 1.00 95.69 100 LEU A N 1
ATOM 728 C CA . LEU A 1 100 ? 14.691 -5.998 -10.269 1.00 95.69 100 LEU A CA 1
ATOM 729 C C . LEU A 1 100 ? 14.446 -7.212 -9.370 1.00 95.69 100 LEU A C 1
ATOM 731 O O . LEU A 1 100 ? 13.522 -7.169 -8.565 1.00 95.69 100 LEU A O 1
ATOM 735 N N . ALA A 1 101 ? 15.289 -8.243 -9.449 1.00 95.12 101 ALA A N 1
ATOM 736 C CA . ALA A 1 101 ? 15.172 -9.420 -8.590 1.00 95.12 101 ALA A CA 1
ATOM 737 C C . ALA A 1 101 ? 15.323 -9.070 -7.096 1.00 95.12 101 ALA A C 1
ATOM 739 O O . ALA A 1 101 ? 14.565 -9.574 -6.266 1.00 95.12 101 ALA A O 1
ATOM 740 N N . ASP A 1 102 ? 16.246 -8.167 -6.753 1.00 96.06 102 ASP A N 1
ATOM 741 C CA . ASP A 1 102 ? 16.420 -7.686 -5.377 1.00 96.06 102 ASP A CA 1
ATOM 742 C C . ASP A 1 102 ? 15.183 -6.913 -4.884 1.00 96.06 102 ASP A C 1
ATOM 744 O O . ASP A 1 102 ? 14.711 -7.132 -3.765 1.00 96.06 102 ASP A O 1
ATOM 748 N N . ILE A 1 103 ? 14.615 -6.046 -5.732 1.00 96.69 103 ILE A N 1
ATOM 749 C CA . ILE A 1 103 ? 13.387 -5.296 -5.422 1.00 96.69 103 ILE A CA 1
ATOM 750 C C . ILE A 1 103 ? 12.199 -6.248 -5.228 1.00 96.69 103 ILE A C 1
ATOM 752 O O . ILE A 1 103 ? 11.414 -6.065 -4.297 1.00 96.69 103 ILE A O 1
ATOM 756 N N . GLU A 1 104 ? 12.058 -7.266 -6.077 1.00 97.62 104 GLU A N 1
ATOM 757 C CA . GLU A 1 104 ? 11.001 -8.276 -5.957 1.00 97.62 104 GLU A CA 1
ATOM 758 C C . GLU A 1 104 ? 11.123 -9.071 -4.652 1.00 97.62 104 GLU A C 1
ATOM 760 O O . GLU A 1 104 ? 10.123 -9.286 -3.962 1.00 97.62 104 GLU A O 1
ATOM 765 N N . ALA A 1 105 ? 12.344 -9.453 -4.266 1.00 96.94 105 ALA A N 1
ATOM 766 C CA . ALA A 1 105 ? 12.597 -10.145 -3.006 1.00 96.94 105 ALA A CA 1
ATOM 767 C C . ALA A 1 105 ? 12.254 -9.270 -1.787 1.00 96.94 105 ALA A C 1
ATOM 769 O O . ALA A 1 105 ? 11.596 -9.737 -0.851 1.00 96.94 105 ALA A O 1
ATOM 770 N N . GLU A 1 106 ? 12.644 -7.992 -1.803 1.00 97.94 106 GLU A N 1
ATOM 771 C CA . GLU A 1 106 ? 12.297 -7.047 -0.739 1.00 97.94 106 GLU A CA 1
ATOM 772 C C . GLU A 1 106 ? 10.778 -6.831 -0.651 1.00 97.94 106 GLU A C 1
ATOM 774 O O . GLU A 1 106 ? 10.206 -6.808 0.445 1.00 97.94 106 GLU A O 1
ATOM 779 N N . LEU A 1 107 ? 10.104 -6.704 -1.796 1.00 98.12 107 LEU A N 1
ATOM 780 C CA . LEU A 1 107 ? 8.656 -6.528 -1.855 1.00 98.12 107 LEU A CA 1
ATOM 781 C C . LEU A 1 107 ? 7.928 -7.748 -1.279 1.00 98.12 107 LEU A C 1
ATOM 783 O O . LEU A 1 107 ? 7.062 -7.579 -0.421 1.00 98.12 107 LEU A O 1
ATOM 787 N N . ALA A 1 108 ? 8.343 -8.965 -1.639 1.00 98.12 108 ALA A N 1
ATOM 788 C CA . ALA A 1 108 ? 7.792 -10.197 -1.076 1.00 98.12 108 ALA A CA 1
ATOM 789 C C . ALA A 1 108 ? 7.982 -10.281 0.452 1.00 98.12 108 ALA A C 1
ATOM 791 O O . ALA A 1 108 ? 7.074 -10.691 1.182 1.00 98.12 108 ALA A O 1
ATOM 792 N N . GLN A 1 109 ? 9.137 -9.844 0.968 1.00 98.12 109 GLN A N 1
ATOM 793 C CA . GLN A 1 109 ? 9.385 -9.792 2.411 1.00 98.12 109 GLN A CA 1
ATOM 794 C C . GLN A 1 109 ? 8.459 -8.787 3.113 1.00 98.12 109 GLN A C 1
ATOM 796 O O . GLN A 1 109 ? 7.917 -9.075 4.187 1.00 98.12 109 GLN A O 1
ATOM 801 N N . ARG A 1 110 ? 8.252 -7.609 2.514 1.00 97.81 110 ARG A N 1
ATOM 802 C CA . ARG A 1 110 ? 7.338 -6.588 3.045 1.00 97.81 110 ARG A CA 1
ATOM 803 C C . ARG A 1 110 ? 5.890 -7.073 3.034 1.00 97.81 110 ARG A C 1
ATOM 805 O O . ARG A 1 110 ? 5.202 -6.894 4.034 1.00 97.81 110 ARG A O 1
ATOM 812 N N . GLU A 1 111 ? 5.449 -7.739 1.971 1.00 98.44 111 GLU A N 1
ATOM 813 C CA . GLU A 1 111 ? 4.110 -8.335 1.891 1.00 98.44 111 GLU A CA 1
ATOM 814 C C . GLU A 1 111 ? 3.878 -9.395 2.973 1.00 98.44 111 GLU A C 1
ATOM 816 O O . GLU A 1 111 ? 2.829 -9.401 3.618 1.00 98.44 111 GLU A O 1
ATOM 821 N N . ALA A 1 112 ? 4.858 -10.269 3.221 1.00 97.75 112 ALA A N 1
ATOM 822 C CA . ALA A 1 112 ? 4.768 -11.261 4.291 1.00 97.75 112 ALA A CA 1
ATOM 823 C C . ALA A 1 112 ? 4.670 -10.602 5.679 1.00 97.75 112 ALA A C 1
ATOM 825 O O . ALA A 1 112 ? 3.865 -11.018 6.512 1.00 97.75 112 ALA A O 1
ATOM 826 N N . SER A 1 113 ? 5.450 -9.543 5.911 1.00 98.19 113 SER A N 1
ATOM 827 C CA . SER A 1 113 ? 5.413 -8.762 7.154 1.00 98.19 113 SER A CA 1
ATOM 828 C C . SER A 1 113 ? 4.070 -8.051 7.360 1.00 98.19 113 SER A C 1
ATOM 830 O O . SER A 1 113 ? 3.539 -8.043 8.470 1.00 98.19 113 SER A O 1
ATOM 832 N N . ILE A 1 114 ? 3.484 -7.497 6.293 1.00 98.44 114 ILE A N 1
ATOM 833 C CA . ILE A 1 114 ? 2.155 -6.870 6.337 1.00 98.44 114 ILE A CA 1
ATOM 834 C C . ILE A 1 114 ? 1.087 -7.906 6.693 1.00 98.44 114 ILE A C 1
ATOM 836 O O . ILE A 1 114 ? 0.335 -7.679 7.635 1.00 98.44 114 ILE A O 1
ATOM 840 N N . LYS A 1 115 ? 1.075 -9.069 6.029 1.00 98.31 115 LYS A N 1
ATOM 841 C CA . LYS A 1 115 ? 0.115 -10.148 6.326 1.00 98.31 115 LYS A CA 1
ATOM 842 C C . LYS A 1 115 ? 0.183 -10.620 7.777 1.00 98.31 115 LYS A C 1
ATOM 844 O O . LYS A 1 115 ? -0.848 -10.910 8.375 1.00 98.31 115 LYS A O 1
ATOM 849 N N . LEU A 1 116 ? 1.387 -10.693 8.350 1.00 98.38 116 LEU A N 1
ATOM 850 C CA . LEU A 1 116 ? 1.552 -11.041 9.761 1.00 98.38 116 LEU A CA 1
ATOM 851 C C . LEU A 1 116 ? 0.899 -9.988 10.667 1.00 98.38 116 LEU A C 1
ATOM 853 O O . LEU A 1 116 ? 0.102 -10.334 11.532 1.00 98.38 116 LEU A O 1
ATOM 857 N N . ARG A 1 117 ? 1.169 -8.701 10.412 1.00 98.06 117 ARG A N 1
ATOM 858 C CA . ARG A 1 117 ? 0.591 -7.590 11.186 1.00 98.06 117 ARG A CA 1
ATOM 859 C C . ARG A 1 117 ? -0.924 -7.485 11.048 1.00 98.06 117 ARG A C 1
ATOM 861 O O . ARG A 1 117 ? -1.583 -7.123 12.012 1.00 98.06 117 ARG A O 1
ATOM 868 N N . GLU A 1 118 ? -1.475 -7.786 9.876 1.00 98.56 118 GLU A N 1
ATOM 869 C CA . GLU A 1 118 ? -2.927 -7.870 9.675 1.00 98.56 118 GLU A CA 1
ATOM 870 C C . GLU A 1 118 ? -3.544 -8.977 10.539 1.00 98.56 118 GLU A C 1
ATOM 872 O O . GLU A 1 118 ? -4.600 -8.777 11.136 1.00 98.56 118 GLU A O 1
ATOM 877 N N . GLY A 1 119 ? -2.865 -10.125 10.651 1.00 98.25 119 GLY A N 1
ATOM 878 C CA . GLY A 1 119 ? -3.262 -11.204 11.555 1.00 98.25 119 GLY A CA 1
ATOM 879 C C . GLY A 1 119 ? -3.240 -10.779 13.024 1.00 98.25 119 GLY A C 1
ATOM 880 O O . GLY A 1 119 ? -4.220 -10.994 13.735 1.00 98.25 119 GLY A O 1
ATOM 881 N N . ASP A 1 120 ? -2.158 -10.131 13.458 1.00 98.38 120 ASP A N 1
ATOM 882 C CA . ASP A 1 120 ? -2.015 -9.632 14.831 1.00 98.38 120 ASP A CA 1
ATOM 883 C C . ASP A 1 120 ? -3.072 -8.568 15.167 1.00 98.38 120 ASP A C 1
ATOM 885 O O . ASP A 1 120 ? -3.664 -8.599 16.246 1.00 98.38 120 ASP A O 1
ATOM 889 N N . LEU A 1 121 ? -3.345 -7.644 14.236 1.00 98.56 121 LEU A N 1
ATOM 890 C CA . LEU A 1 121 ? -4.367 -6.609 14.404 1.00 98.56 121 LEU A CA 1
ATOM 891 C C . LEU A 1 121 ? -5.749 -7.236 14.590 1.00 98.56 121 LEU A C 1
ATOM 893 O O . LEU A 1 121 ? -6.463 -6.872 15.517 1.00 98.56 121 LEU A O 1
ATOM 897 N N . LYS A 1 122 ? -6.095 -8.215 13.751 1.00 98.56 122 LYS A N 1
ATOM 898 C CA . LYS A 1 122 ? -7.374 -8.915 13.848 1.00 98.56 122 LYS A CA 1
ATOM 899 C C . LYS A 1 122 ? -7.529 -9.653 15.180 1.00 98.56 122 LYS A C 1
ATOM 901 O O . LYS A 1 122 ? -8.588 -9.597 15.790 1.00 98.56 122 LYS A O 1
ATOM 906 N N . ALA A 1 123 ? -6.470 -10.308 15.657 1.00 98.50 123 ALA A N 1
ATOM 907 C CA . ALA A 1 123 ? -6.496 -10.964 16.962 1.00 98.50 123 ALA A CA 1
ATOM 908 C C . ALA A 1 123 ? -6.710 -9.958 18.109 1.00 98.50 123 ALA A C 1
ATOM 910 O O . ALA A 1 123 ? -7.457 -10.241 19.045 1.00 98.50 123 ALA A O 1
ATOM 911 N N . ALA A 1 124 ? -6.094 -8.776 18.022 1.00 98.50 124 ALA A N 1
ATOM 912 C CA . ALA A 1 124 ? -6.292 -7.705 18.995 1.00 98.50 124 ALA A CA 1
ATOM 913 C C . ALA A 1 124 ? -7.711 -7.108 18.940 1.00 98.50 124 ALA A C 1
ATOM 915 O O . ALA A 1 124 ? -8.267 -6.765 19.982 1.00 98.50 124 ALA A O 1
ATOM 916 N N . GLU A 1 125 ? -8.309 -6.996 17.750 1.00 98.75 125 GLU A N 1
ATOM 917 C CA . GLU A 1 125 ? -9.709 -6.584 17.576 1.00 98.75 125 GLU A CA 1
ATOM 918 C C . GLU A 1 125 ? -10.670 -7.578 18.244 1.00 98.75 125 GLU A C 1
ATOM 920 O O . GLU A 1 125 ? -11.525 -7.160 19.028 1.00 98.75 125 GLU A O 1
ATOM 925 N N . ASP A 1 126 ? -10.477 -8.882 18.018 1.00 98.50 126 ASP A N 1
ATOM 926 C CA . ASP A 1 126 ? -11.286 -9.939 18.638 1.00 98.50 126 ASP A CA 1
ATOM 927 C C . ASP A 1 126 ? -11.160 -9.920 20.181 1.00 98.50 126 ASP A C 1
ATOM 929 O O . ASP A 1 126 ? -12.150 -10.067 20.905 1.00 98.50 126 ASP A O 1
ATOM 933 N N . GLU A 1 127 ? -9.948 -9.704 20.713 1.00 98.69 127 GLU A N 1
ATOM 934 C CA . GLU A 1 127 ? -9.712 -9.574 22.159 1.00 98.69 127 GLU A CA 1
ATOM 935 C C . GLU A 1 127 ? -10.397 -8.329 22.741 1.00 98.69 127 GLU A C 1
ATOM 937 O O . GLU A 1 127 ? -11.011 -8.392 23.814 1.00 98.69 127 GLU A O 1
ATOM 942 N N . PHE A 1 128 ? -10.331 -7.203 22.029 1.00 98.62 128 PHE A N 1
ATOM 943 C CA . PHE A 1 128 ? -10.981 -5.965 22.442 1.00 98.62 128 PHE A CA 1
ATOM 944 C C . PHE A 1 128 ? -12.506 -6.114 22.485 1.00 98.62 128 PHE A C 1
ATOM 946 O O . PHE A 1 128 ? -13.129 -5.716 23.473 1.00 98.62 128 PHE A O 1
ATOM 953 N N . GLU A 1 129 ? -13.110 -6.736 21.471 1.00 98.69 129 GLU A N 1
ATOM 954 C CA . GLU A 1 129 ? -14.554 -6.992 21.435 1.00 98.69 129 GLU A CA 1
ATOM 955 C C . GLU A 1 129 ? -14.993 -7.902 22.597 1.00 98.69 129 GLU A C 1
ATOM 957 O O . GLU A 1 129 ? -15.990 -7.626 23.277 1.00 98.69 129 GLU A O 1
ATOM 962 N N . ALA A 1 130 ? -14.213 -8.945 22.902 1.00 98.56 130 ALA A N 1
ATOM 963 C CA . ALA A 1 130 ? -14.472 -9.820 24.044 1.00 98.56 130 ALA A CA 1
ATOM 964 C C . ALA A 1 130 ? -14.391 -9.069 25.387 1.00 98.56 130 ALA A C 1
ATOM 966 O O . ALA A 1 130 ? -15.245 -9.258 26.263 1.00 98.56 130 ALA A O 1
ATOM 967 N N . ALA A 1 131 ? -13.397 -8.191 25.551 1.00 98.56 131 ALA A N 1
ATOM 968 C CA . ALA A 1 131 ? -13.251 -7.362 26.744 1.00 98.56 131 ALA A CA 1
ATOM 969 C C . ALA A 1 131 ? -14.401 -6.351 26.891 1.00 98.56 131 ALA A C 1
ATOM 971 O O . ALA A 1 131 ? -14.911 -6.146 27.997 1.00 98.56 131 ALA A O 1
ATOM 972 N N . GLU A 1 132 ? -14.856 -5.750 25.789 1.00 98.75 132 GLU A N 1
ATOM 973 C CA . GLU A 1 132 ? -16.002 -4.838 25.785 1.00 98.75 132 GLU A CA 1
ATOM 974 C C . GLU A 1 132 ? -17.294 -5.558 26.202 1.00 98.75 132 GLU A C 1
ATOM 976 O O . GLU A 1 132 ? -18.066 -5.042 27.020 1.00 98.75 132 GLU A O 1
ATOM 981 N N . ALA A 1 133 ? -17.523 -6.770 25.690 1.00 98.50 133 ALA A N 1
ATOM 982 C CA . ALA A 1 133 ? -18.670 -7.589 26.068 1.00 98.50 133 ALA A CA 1
ATOM 983 C C . ALA A 1 133 ? -18.645 -7.959 27.564 1.00 98.50 133 ALA A C 1
ATOM 985 O O . ALA A 1 133 ? -19.671 -7.862 28.247 1.00 98.50 133 ALA A O 1
ATOM 986 N N . ASP A 1 134 ? -17.475 -8.328 28.097 1.00 98.69 134 ASP A N 1
ATOM 987 C CA . ASP A 1 134 ? -17.300 -8.614 29.525 1.00 98.69 134 ASP A CA 1
ATOM 988 C C . ASP A 1 134 ? -17.576 -7.377 30.392 1.00 98.69 134 ASP A C 1
ATOM 990 O O . ASP A 1 134 ? -18.278 -7.469 31.404 1.00 98.69 134 ASP A O 1
ATOM 994 N N . LEU A 1 135 ? -17.093 -6.203 29.972 1.00 98.75 135 LEU A N 1
ATOM 995 C CA . LEU A 1 135 ? -17.333 -4.945 30.674 1.00 98.75 135 LEU A CA 1
ATOM 996 C C . LEU A 1 135 ? -18.824 -4.591 30.702 1.00 98.75 135 LEU A C 1
ATOM 998 O O . LEU A 1 135 ? -19.354 -4.282 31.771 1.00 98.75 135 LEU A O 1
ATOM 1002 N N . LYS A 1 136 ? -19.523 -4.698 29.565 1.00 98.75 136 LYS A N 1
ATOM 1003 C CA . LYS A 1 136 ? -20.980 -4.486 29.484 1.00 98.75 136 LYS A CA 1
ATOM 1004 C C . LYS A 1 136 ? -21.740 -5.404 30.441 1.00 98.75 136 LYS A C 1
ATOM 1006 O O . LYS A 1 136 ? -22.647 -4.947 31.135 1.00 98.75 136 LYS A O 1
ATOM 1011 N N . ARG A 1 137 ? -21.340 -6.677 30.539 1.00 98.81 137 ARG A N 1
ATOM 1012 C CA . ARG A 1 137 ? -21.936 -7.627 31.491 1.00 98.81 137 ARG A CA 1
ATOM 1013 C C . ARG A 1 137 ? -21.718 -7.193 32.943 1.00 98.81 137 ARG A C 1
ATOM 1015 O O . ARG A 1 137 ? -22.658 -7.234 33.730 1.00 98.81 137 ARG A O 1
ATOM 1022 N N . ARG A 1 138 ? -20.502 -6.767 33.301 1.00 98.69 138 ARG A N 1
ATOM 1023 C CA . ARG A 1 138 ? -20.189 -6.298 34.665 1.00 98.69 138 ARG A CA 1
ATOM 1024 C C . ARG A 1 138 ? -20.954 -5.030 35.035 1.00 98.69 138 ARG A C 1
ATOM 1026 O O . ARG A 1 138 ? -21.353 -4.896 36.186 1.00 98.69 138 ARG A O 1
ATOM 1033 N N . ILE A 1 139 ? -21.168 -4.125 34.079 1.00 98.75 139 ILE A N 1
ATOM 1034 C CA . ILE A 1 139 ? -21.997 -2.929 34.281 1.00 98.75 139 ILE A CA 1
ATOM 1035 C C . ILE A 1 139 ? -23.435 -3.341 34.609 1.00 98.75 139 ILE A C 1
ATOM 1037 O O . ILE A 1 139 ? -23.960 -2.915 35.630 1.00 98.75 139 ILE A O 1
ATOM 1041 N N . ALA A 1 140 ? -24.034 -4.240 33.822 1.00 98.56 140 ALA A N 1
ATOM 1042 C CA . ALA A 1 140 ? -25.393 -4.717 34.086 1.00 98.56 140 ALA A CA 1
ATOM 1043 C C . ALA A 1 140 ? -25.527 -5.400 35.463 1.00 98.56 140 ALA A C 1
ATOM 1045 O O . ALA A 1 140 ? -26.482 -5.146 36.193 1.00 98.56 140 ALA A O 1
ATOM 1046 N N . GLU A 1 141 ? -24.549 -6.226 35.850 1.00 98.75 141 GLU A N 1
ATOM 1047 C CA . GLU A 1 141 ? -24.516 -6.848 37.181 1.00 98.75 141 GLU A CA 1
ATOM 1048 C C . GLU A 1 141 ? -24.389 -5.804 38.303 1.00 98.75 141 GLU A C 1
ATOM 1050 O O . GLU A 1 141 ? -25.016 -5.927 39.359 1.00 98.75 141 GLU A O 1
ATOM 1055 N N . PHE A 1 142 ? -23.573 -4.769 38.093 1.00 98.75 142 PHE A N 1
ATOM 1056 C CA . PHE A 1 142 ? -23.431 -3.677 39.046 1.00 98.75 142 PHE A CA 1
ATOM 1057 C C . PHE A 1 142 ? -24.742 -2.901 39.210 1.00 98.75 142 PHE A C 1
ATOM 1059 O O . PHE A 1 142 ? -25.158 -2.660 40.344 1.00 98.75 142 PHE A O 1
ATOM 1066 N N . ASP A 1 143 ? -25.418 -2.580 38.108 1.00 98.69 143 ASP A N 1
ATOM 1067 C CA . ASP A 1 143 ? -26.703 -1.879 38.115 1.00 98.69 143 ASP A CA 1
ATOM 1068 C C . ASP A 1 143 ? -27.786 -2.687 38.849 1.00 98.69 143 ASP A C 1
ATOM 1070 O O . ASP A 1 143 ? -28.524 -2.135 39.669 1.00 98.69 143 ASP A O 1
ATOM 1074 N N . GLU A 1 144 ? -27.841 -4.007 38.637 1.00 98.69 144 GLU A N 1
ATOM 1075 C CA . GLU A 1 144 ? -28.765 -4.901 39.347 1.00 98.69 144 GLU A CA 1
ATOM 1076 C C . GLU A 1 144 ? -28.491 -4.914 40.858 1.00 98.69 144 GLU A C 1
ATOM 1078 O O . GLU A 1 144 ? -29.405 -4.757 41.676 1.00 98.69 144 GLU A O 1
ATOM 1083 N N . ARG A 1 145 ? -27.219 -5.047 41.252 1.00 98.56 145 ARG A N 1
ATOM 1084 C CA . ARG A 1 145 ? -26.819 -5.005 42.667 1.00 98.56 145 ARG A CA 1
ATOM 1085 C C . ARG A 1 145 ? -27.149 -3.658 43.300 1.00 98.56 145 ARG A C 1
ATOM 1087 O O . ARG A 1 145 ? -27.628 -3.627 44.433 1.00 98.56 145 ARG A O 1
ATOM 1094 N N . HIS A 1 146 ? -26.910 -2.565 42.582 1.00 98.75 146 HIS A N 1
ATOM 1095 C CA . HIS A 1 146 ? -27.225 -1.219 43.040 1.00 98.75 146 HIS A CA 1
ATOM 1096 C C . HIS A 1 146 ? -28.733 -1.045 43.254 1.00 98.75 146 HIS A C 1
ATOM 1098 O O . HIS A 1 146 ? -29.148 -0.614 44.329 1.00 98.75 146 HIS A O 1
ATOM 1104 N N . ALA A 1 147 ? -29.565 -1.462 42.296 1.00 98.44 147 ALA A N 1
ATOM 1105 C CA . ALA A 1 147 ? -31.019 -1.441 42.446 1.00 98.44 147 ALA A CA 1
ATOM 1106 C C . ALA A 1 147 ? -31.478 -2.249 43.674 1.00 98.44 147 ALA A C 1
ATOM 1108 O O . ALA A 1 147 ? -32.275 -1.764 44.477 1.00 98.44 147 ALA A O 1
ATOM 1109 N N . GLY A 1 148 ? -30.909 -3.442 43.881 1.00 98.62 148 GLY A N 1
ATOM 1110 C CA . GLY A 1 148 ? -31.196 -4.264 45.056 1.00 98.62 148 GLY A CA 1
ATOM 1111 C C . GLY A 1 148 ? -30.806 -3.605 46.386 1.00 98.62 148 GLY A C 1
ATOM 1112 O O . GLY A 1 148 ? -31.511 -3.770 47.384 1.00 98.62 148 GLY A O 1
ATOM 1113 N N . LEU A 1 149 ? -29.708 -2.842 46.424 1.00 98.69 149 LEU A N 1
ATOM 1114 C CA . LEU A 1 149 ? -29.318 -2.066 47.606 1.00 98.69 149 LEU A CA 1
ATOM 1115 C C . LEU A 1 149 ? -30.304 -0.929 47.889 1.00 98.69 149 LEU A C 1
ATOM 1117 O O . LEU A 1 149 ? -30.729 -0.792 49.033 1.00 98.69 149 LEU A O 1
ATOM 1121 N N . VAL A 1 150 ? -30.729 -0.190 46.861 1.00 98.56 150 VAL A N 1
ATOM 1122 C CA . VAL A 1 150 ? -31.730 0.886 46.987 1.00 98.56 150 VAL A CA 1
ATOM 1123 C C . VAL A 1 150 ? -33.061 0.351 47.533 1.00 98.56 150 VAL A C 1
ATOM 1125 O O . VAL A 1 150 ? -33.676 0.971 48.406 1.00 98.56 150 VAL A O 1
ATOM 1128 N N . THR A 1 151 ? -33.505 -0.827 47.080 1.00 98.56 151 THR A N 1
ATOM 1129 C CA . THR A 1 151 ? -34.708 -1.477 47.629 1.00 98.56 151 THR A CA 1
ATOM 1130 C C . THR A 1 151 ? -34.535 -1.817 49.108 1.00 98.56 151 THR A C 1
ATOM 1132 O O . THR A 1 151 ? -35.384 -1.460 49.921 1.00 98.56 151 THR A O 1
ATOM 1135 N N . ARG A 1 152 ? -33.415 -2.447 49.490 1.00 98.44 152 ARG A N 1
ATOM 1136 C CA . ARG A 1 152 ? -33.149 -2.801 50.896 1.00 98.44 152 ARG A CA 1
ATOM 1137 C C . ARG A 1 152 ? -33.044 -1.576 51.799 1.00 98.44 152 ARG A C 1
ATOM 1139 O O . ARG A 1 152 ? -33.498 -1.628 52.937 1.00 98.44 152 ARG A O 1
ATOM 1146 N N . GLU A 1 153 ? -32.443 -0.495 51.313 1.00 98.62 153 GLU A N 1
ATOM 1147 C CA . GLU A 1 153 ? -32.380 0.778 52.031 1.00 98.62 153 GLU A CA 1
ATOM 1148 C C . GLU A 1 153 ? -33.788 1.322 52.299 1.00 98.62 153 GLU A C 1
ATOM 1150 O O . GLU A 1 153 ? -34.111 1.667 53.437 1.00 98.62 153 GLU A O 1
ATOM 1155 N N . SER A 1 154 ? -34.654 1.300 51.285 1.00 98.25 154 SER A N 1
ATOM 1156 C CA . SER A 1 154 ? -36.055 1.717 51.412 1.00 98.25 154 SER A CA 1
ATOM 1157 C C . SER A 1 154 ? -36.826 0.855 52.421 1.00 98.25 154 SER A C 1
ATOM 1159 O O . SER A 1 154 ? -37.527 1.388 53.283 1.00 98.25 154 SER A O 1
ATOM 1161 N N . ASP A 1 155 ? -36.651 -0.468 52.375 1.00 98.56 155 ASP A N 1
ATOM 1162 C CA . ASP A 1 155 ? -37.278 -1.400 53.320 1.00 98.56 155 ASP A CA 1
ATOM 1163 C C . ASP A 1 155 ? -36.809 -1.160 54.763 1.00 98.56 155 ASP A C 1
ATOM 1165 O O . ASP A 1 155 ? -37.604 -1.202 55.706 1.00 98.56 155 ASP A O 1
ATOM 1169 N N . LEU A 1 156 ? -35.512 -0.901 54.961 1.00 98.50 156 LEU A N 1
ATOM 1170 C CA . LEU A 1 156 ? -34.957 -0.587 56.277 1.00 98.50 156 LEU A CA 1
ATOM 1171 C C . LEU A 1 156 ? -35.514 0.731 56.817 1.00 98.50 156 LEU A C 1
ATOM 1173 O O . LEU A 1 156 ? -35.913 0.773 57.981 1.00 98.50 156 LEU A O 1
ATOM 1177 N N . LEU A 1 157 ? -35.60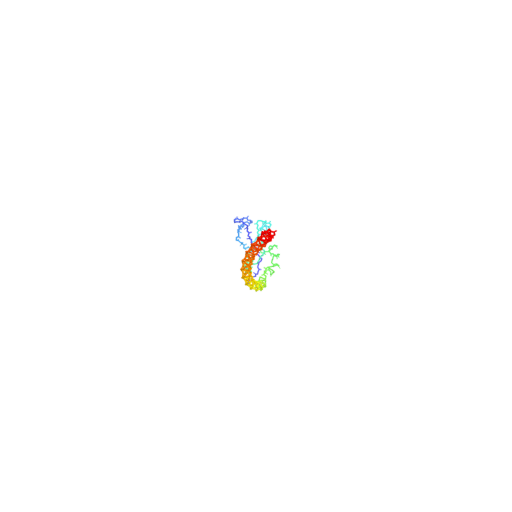4 1.772 55.986 1.00 98.44 157 LEU A N 1
ATOM 1178 C CA . LEU A 1 157 ? -36.222 3.045 56.365 1.00 98.44 157 LEU 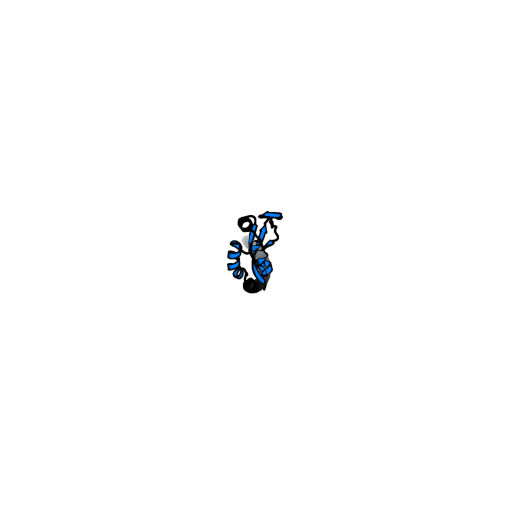A CA 1
ATOM 1179 C C . LEU A 1 157 ? -37.685 2.861 56.785 1.00 98.44 157 LEU A C 1
ATOM 1181 O O . LEU A 1 157 ? -38.090 3.382 57.824 1.00 98.44 157 LEU A O 1
ATOM 1185 N N . ALA A 1 158 ? -38.461 2.067 56.043 1.00 98.38 158 ALA A N 1
ATOM 1186 C CA . ALA A 1 158 ? -39.847 1.763 56.398 1.00 98.38 158 ALA A CA 1
ATOM 1187 C C . ALA A 1 158 ? -39.953 1.028 57.747 1.00 98.38 158 ALA A C 1
ATOM 1189 O O . ALA A 1 158 ? -40.806 1.353 58.574 1.00 98.38 158 ALA A O 1
ATOM 1190 N N . ARG A 1 159 ? -39.058 0.067 58.011 1.00 98.38 159 ARG A N 1
ATOM 1191 C CA . ARG A 1 159 ? -39.006 -0.654 59.296 1.00 98.38 159 ARG A CA 1
ATOM 1192 C C . ARG A 1 159 ? -38.615 0.252 60.460 1.00 98.38 159 ARG A C 1
ATOM 1194 O O . ARG A 1 159 ? -39.175 0.097 61.542 1.00 98.38 159 ARG A O 1
ATOM 1201 N N . ILE A 1 160 ? -37.684 1.182 60.246 1.00 98.38 160 ILE A N 1
ATOM 1202 C CA . ILE A 1 160 ? -37.302 2.184 61.250 1.00 98.38 160 ILE A CA 1
ATOM 1203 C C . ILE A 1 160 ? -38.514 3.050 61.601 1.00 98.38 160 ILE A C 1
ATOM 1205 O O . ILE A 1 160 ? -38.860 3.149 62.775 1.00 98.38 160 ILE A O 1
ATOM 1209 N N . GLN A 1 161 ? -39.217 3.586 60.600 1.00 97.94 161 GLN A N 1
ATOM 1210 C CA . GLN A 1 161 ? -40.415 4.405 60.819 1.00 97.94 161 GLN A CA 1
ATOM 1211 C C . GLN A 1 161 ? -41.523 3.640 61.556 1.00 97.94 161 GLN A C 1
ATOM 1213 O O . GLN A 1 161 ? -42.143 4.178 62.473 1.00 97.94 161 GLN A O 1
ATOM 1218 N N . ALA A 1 162 ? -41.763 2.377 61.190 1.00 97.88 162 ALA A N 1
ATOM 1219 C CA . ALA A 1 162 ? -42.744 1.532 61.869 1.00 97.88 162 ALA A CA 1
ATOM 1220 C C . ALA A 1 162 ? -42.382 1.314 63.348 1.00 97.88 162 ALA A C 1
ATOM 1222 O O . ALA A 1 162 ? -43.228 1.474 64.226 1.00 97.88 162 ALA A O 1
ATOM 1223 N N . PHE A 1 163 ? -41.112 1.016 63.633 1.00 97.75 163 PHE A N 1
ATOM 1224 C CA . PHE A 1 163 ? -40.625 0.826 64.997 1.00 97.75 163 PHE A CA 1
ATOM 1225 C C . PHE A 1 163 ? -40.711 2.109 65.839 1.00 97.75 163 PHE A C 1
ATOM 1227 O O . PHE A 1 163 ? -41.107 2.065 67.005 1.00 97.75 163 PHE A O 1
ATOM 1234 N N . GLU A 1 164 ? -40.379 3.264 65.260 1.00 97.25 164 GLU A N 1
ATOM 1235 C CA . GLU A 1 164 ? -40.540 4.564 65.920 1.00 97.25 164 GLU A CA 1
ATOM 1236 C C . GLU A 1 164 ? -42.012 4.849 66.253 1.00 97.25 164 GLU A C 1
ATOM 1238 O O . GLU A 1 164 ? -42.323 5.253 67.376 1.00 97.25 164 GLU A O 1
ATOM 1243 N N . ALA A 1 165 ? -42.931 4.567 65.324 1.00 96.06 165 ALA A N 1
ATOM 1244 C CA . ALA A 1 165 ? -44.365 4.724 65.551 1.00 96.06 165 ALA A CA 1
ATOM 1245 C C . ALA A 1 165 ? -44.887 3.803 66.671 1.00 96.06 165 ALA A C 1
ATOM 1247 O O . ALA A 1 165 ? -45.656 4.245 67.529 1.00 96.06 165 ALA A O 1
ATOM 1248 N N . GLU A 1 166 ? -44.441 2.543 66.710 1.00 96.25 166 GLU A N 1
ATOM 1249 C CA . GLU A 1 166 ? -44.769 1.597 67.785 1.00 96.25 166 GLU A CA 1
ATOM 1250 C C . GLU A 1 166 ? -44.267 2.081 69.152 1.00 96.25 166 GLU A C 1
ATOM 1252 O O . GLU A 1 166 ? -44.995 2.005 70.147 1.00 96.25 166 GLU A O 1
ATOM 1257 N N . GLN A 1 167 ? -43.050 2.629 69.218 1.00 95.50 167 GLN A N 1
ATOM 1258 C CA . GLN A 1 167 ? -42.517 3.187 70.461 1.00 95.50 167 GLN A CA 1
ATOM 1259 C C . GLN A 1 167 ? -43.325 4.385 70.967 1.00 95.50 167 GLN A C 1
ATOM 1261 O O . GLN A 1 167 ? -43.596 4.480 72.168 1.00 95.50 167 GLN A O 1
ATOM 1266 N N . GLU A 1 168 ? -43.734 5.295 70.084 1.00 94.00 168 GLU A N 1
ATOM 1267 C CA . GLU A 1 168 ? -44.573 6.434 70.469 1.00 94.00 168 GLU A CA 1
ATOM 1268 C C . GLU A 1 168 ? -45.981 5.994 70.913 1.00 94.00 168 GLU A C 1
ATOM 1270 O O . GLU A 1 168 ? -46.523 6.502 71.906 1.00 94.00 168 GLU A O 1
ATOM 1275 N N . ALA A 1 169 ? -46.555 4.976 70.264 1.00 92.19 169 ALA A N 1
ATOM 1276 C CA . ALA A 1 169 ? -47.807 4.358 70.700 1.00 92.19 169 ALA A CA 1
ATOM 1277 C C . ALA A 1 169 ? -47.680 3.715 72.097 1.00 92.19 169 ALA A C 1
ATOM 1279 O O . ALA A 1 169 ? -48.536 3.918 72.962 1.00 92.19 169 ALA A O 1
ATOM 1280 N N . ALA A 1 170 ? -46.582 3.006 72.374 1.00 91.62 170 ALA A N 1
ATOM 1281 C CA . ALA A 1 170 ? -46.336 2.401 73.684 1.00 91.62 170 ALA A CA 1
ATOM 1282 C C . ALA A 1 170 ? -46.182 3.453 74.802 1.00 91.62 170 ALA A C 1
ATOM 1284 O O . ALA A 1 170 ? -46.765 3.311 75.884 1.00 91.62 170 ALA A O 1
ATOM 1285 N N . LYS A 1 171 ? -45.451 4.550 74.543 1.00 89.94 171 LYS A N 1
ATOM 1286 C CA . LYS A 1 171 ? -45.277 5.662 75.500 1.00 89.94 171 LYS A CA 1
ATOM 1287 C C . LYS A 1 171 ? -46.596 6.373 75.818 1.00 89.94 171 LYS A C 1
ATOM 1289 O O . LYS A 1 171 ? -46.835 6.742 76.971 1.00 89.94 171 LYS A O 1
ATOM 1294 N N . SER A 1 172 ? -47.454 6.578 74.819 1.00 81.50 172 SER A N 1
ATOM 1295 C CA . SER A 1 172 ? -48.765 7.216 75.006 1.00 81.50 172 SER A CA 1
ATOM 1296 C C . SER A 1 172 ? -49.773 6.295 75.711 1.00 81.50 172 SER A C 1
ATOM 1298 O O . SER A 1 172 ? -50.492 6.756 76.602 1.00 81.50 172 SER A O 1
ATOM 1300 N N . GLY A 1 173 ? -49.755 4.989 75.423 1.00 72.44 173 GLY A N 1
ATOM 1301 C CA . GLY A 1 173 ? -50.570 3.982 76.112 1.00 72.44 173 GLY A CA 1
ATOM 1302 C C . GLY A 1 173 ? -50.275 3.875 77.615 1.00 72.44 173 GLY A C 1
ATOM 1303 O O . GLY A 1 173 ? -51.204 3.861 78.426 1.00 72.44 173 GLY A O 1
ATOM 1304 N N . GLY A 1 174 ? -48.999 3.909 78.018 1.00 59.16 174 GLY A N 1
ATOM 1305 C CA . GLY A 1 174 ? -48.590 3.829 79.430 1.00 59.16 174 GLY A CA 1
ATOM 1306 C C . GLY A 1 174 ? -49.073 4.994 80.312 1.00 59.16 174 GLY A C 1
ATOM 1307 O O . GLY A 1 174 ? -49.403 4.791 81.483 1.00 59.16 174 GLY A O 1
ATOM 1308 N N . LYS A 1 175 ? -49.205 6.209 79.757 1.00 55.06 175 LYS A N 1
ATOM 1309 C CA . LYS A 1 175 ? -49.725 7.384 80.492 1.00 55.06 175 LYS A CA 1
ATOM 1310 C C . LYS A 1 175 ? -51.218 7.281 80.827 1.00 55.06 175 LYS A C 1
ATOM 1312 O O . LYS A 1 175 ? -51.654 7.845 81.831 1.00 55.06 175 LYS A O 1
ATOM 1317 N N . SER A 1 176 ? -52.000 6.555 80.028 1.00 52.88 176 SER A N 1
ATOM 1318 C CA . SER A 1 176 ? -53.441 6.393 80.267 1.00 52.88 176 SER A CA 1
ATOM 1319 C C . SER A 1 176 ? -53.740 5.443 81.438 1.00 52.88 176 SER A C 1
ATOM 1321 O O . SER A 1 176 ? -54.597 5.748 82.268 1.00 52.88 176 SER A O 1
ATOM 1323 N N . ALA A 1 177 ? -52.955 4.371 81.601 1.00 51.84 177 ALA A N 1
ATOM 1324 C CA . ALA A 1 177 ? -53.115 3.407 82.693 1.00 51.84 177 ALA A CA 1
ATOM 1325 C C . ALA A 1 177 ? -52.691 3.965 84.069 1.00 51.84 177 ALA A C 1
ATOM 1327 O O . ALA A 1 177 ? -53.305 3.651 85.087 1.00 51.84 177 ALA A O 1
ATOM 1328 N N . GLN A 1 178 ? -51.686 4.847 84.118 1.00 50.66 178 GLN A N 1
ATOM 1329 C CA . GLN A 1 178 ? -51.181 5.416 85.376 1.00 50.66 178 GLN A CA 1
ATOM 1330 C C . GLN A 1 178 ? -52.080 6.516 85.978 1.00 50.66 178 GLN A C 1
ATOM 1332 O O . GLN A 1 178 ? -52.013 6.760 87.183 1.00 50.66 178 GLN A O 1
ATOM 1337 N N . SER A 1 179 ? -52.940 7.168 85.182 1.00 50.59 179 SER A N 1
ATOM 1338 C CA . SER A 1 179 ? -53.875 8.191 85.694 1.00 50.59 179 SER A CA 1
ATOM 1339 C C . SER A 1 179 ? -55.203 7.615 86.210 1.00 50.59 179 SER A C 1
ATOM 1341 O O . SER A 1 179 ? -55.846 8.238 87.056 1.00 50.59 179 SER A O 1
ATOM 1343 N N . ALA A 1 180 ? -55.582 6.405 85.780 1.00 51.16 180 ALA A N 1
ATOM 1344 C CA . ALA A 1 180 ? -56.784 5.714 86.252 1.00 51.16 180 ALA A CA 1
ATOM 1345 C C . ALA A 1 180 ? -56.616 5.083 87.651 1.00 51.16 180 ALA A C 1
ATOM 1347 O O . ALA A 1 180 ? -57.586 4.978 88.394 1.00 51.16 180 ALA A O 1
ATOM 1348 N N . GLY A 1 181 ? -55.390 4.724 88.053 1.00 51.81 181 GLY A N 1
ATOM 1349 C CA . GLY A 1 181 ? -55.106 4.083 89.347 1.00 51.81 181 GLY A CA 1
ATOM 1350 C C . GLY A 1 181 ? -54.934 5.022 90.550 1.00 51.81 181 GLY A C 1
ATOM 1351 O O . GLY A 1 181 ? -54.619 4.549 91.634 1.00 51.81 181 GLY A O 1
ATOM 1352 N N . LYS A 1 182 ? -55.093 6.346 90.389 1.00 52.34 182 LYS A N 1
ATOM 1353 C CA . LYS A 1 182 ? -54.865 7.335 91.468 1.00 52.34 182 LYS A CA 1
ATOM 1354 C C . LYS A 1 182 ? -56.146 7.980 92.018 1.00 52.34 182 LYS A C 1
ATOM 1356 O O . LYS A 1 182 ? -56.071 8.942 92.776 1.00 52.34 182 LYS A O 1
ATOM 1361 N N . LYS A 1 183 ? -57.315 7.455 91.634 1.00 51.91 183 LYS A N 1
ATOM 1362 C CA . LYS A 1 183 ? -58.633 7.814 92.180 1.00 51.91 183 LYS A CA 1
ATOM 1363 C C . LYS A 1 183 ? -59.279 6.587 92.838 1.00 51.91 183 LYS A C 1
ATOM 1365 O O . LYS A 1 183 ? -60.237 6.038 92.305 1.00 51.91 183 LYS A O 1
ATOM 1370 N N . SER A 1 184 ? -58.744 6.153 93.971 1.00 47.12 184 SER A N 1
ATOM 1371 C CA . SER A 1 184 ? -59.451 5.308 94.942 1.00 47.12 184 SER A CA 1
ATOM 1372 C C . SER A 1 184 ? -58.905 5.590 96.326 1.00 47.12 184 SER A C 1
ATOM 1374 O O . SER A 1 184 ? -57.660 5.516 96.444 1.00 47.12 184 SER A O 1
#

Sequence (184 aa):
MSKKHPAIKVASAKEGFRRAGHVFGIVPKTIALAALHPDAHAAIVADKSLVVVDTAIHLSDEEAAALPHHDADHVIAALANADTLTLDVSEDDAKRALALADIEAELAQREASIKLREGDLKAAEDEFEAAEADLKRRIAEFDERHAGLVTRESDLLARIQAFEAEQEAAKSGGKSAQSAGKKS

Foldseek 3Di:
DWDKFKKKWKAFPAFQDDALRDGHYRHTDIGGPLQDDPVRVVRRVPDPRMDIDMAIDIDDPVRLVPRNRSVPPVRVVVVVCRVVRDPPVVVVVVVVVVVVVVVVVVVVVVVVVVVVVVVVVVVVVVVVVVVVVVVVVVVVVVVVVVVVVVVVVVVVVVVVVVVVVVVVVVVVVVVVVVVVPPPD

Organism: NCBI:txid1385591